Protein AF-A0A841C5B9-F1 (afdb_monomer_lite)

pLDDT: mean 86.0, std 15.09, range [32.84, 98.44]

Radius of gyration: 19.78 Å; chains: 1; bounding box: 46×40×66 Å

Secondary structure (DSSP, 8-state):
----STTHHHHHHHHTTS-STHHHHHHHHHHHHHHHT-TTS-HHHHHHHHHHHHHTS-THHHHHHHHHHHHTT-TTHHHHHHHHHHHH--TTSEEE-TTTT---B-TTSPBPP--EEEEEEE-S-HHHHHHHHHHHHHHHTTB-TT-PBPSSHHHHHHHHHTS-TTS-----SEEEEE-SSSS-EEEEE-SS---HHHHHHHHHHHHHHHHHTT--SEEEEPPPP-

Foldseek 3Di:
DDPDPPPVVVVVVVQCVQDDLLSQLVSLQVQLLVQLQDPPHDNVRSVVSLVRNVVRDDLVSLLSSLLSCLVSLHLCSQVSQLSSQQSLADPVFEGEGSCQLGFDHDPSSHGDFDFKFKKFKDDPCQVLLQQLLVVLQVQQQQQKLQLDGAPDPVRQVVVQVVDDPVDGIHTFPHWDWDSDPDTIMIMTGDRGRSRSSSSSNSSVSSVVSCVVSVRGHIYMDTDDDD

InterPro domains:
  IPR011990 Tetratricopeptide-like helical domain superfamily [G3DSA:1.25.40.10] (8-176)

Organism: NCBI:txid643052

Structure (mmCIF, N/CA/C/O backbone):
data_AF-A0A841C5B9-F1
#
_entry.id   AF-A0A841C5B9-F1
#
loop_
_atom_site.group_PDB
_atom_site.id
_atom_site.type_symbol
_atom_site.label_atom_id
_atom_site.label_alt_id
_atom_site.label_comp_id
_atom_site.label_asym_id
_atom_site.label_entity_id
_atom_site.label_seq_id
_atom_site.pdbx_PDB_ins_code
_atom_site.Cartn_x
_atom_site.Cartn_y
_atom_site.Cartn_z
_atom_site.occupancy
_atom_site.B_iso_or_equiv
_atom_site.auth_seq_id
_atom_site.auth_comp_id
_atom_site.auth_asym_id
_atom_site.auth_atom_id
_atom_site.pdbx_PDB_model_num
ATOM 1 N N . MET A 1 1 ? 28.245 -0.867 -44.058 1.00 32.84 1 MET A N 1
ATOM 2 C CA . MET A 1 1 ? 27.961 -1.458 -42.735 1.00 32.84 1 MET A CA 1
ATOM 3 C C . MET A 1 1 ? 26.556 -1.037 -42.348 1.00 32.84 1 MET A C 1
ATOM 5 O O . MET A 1 1 ? 26.375 0.119 -42.011 1.00 32.84 1 MET A O 1
ATOM 9 N N . ASN A 1 2 ? 25.566 -1.918 -42.505 1.00 34.00 2 ASN A N 1
ATOM 10 C CA . ASN A 1 2 ? 24.174 -1.646 -42.136 1.00 34.00 2 ASN A CA 1
ATOM 11 C C . ASN A 1 2 ? 23.796 -2.697 -41.088 1.00 34.00 2 ASN A C 1
ATOM 13 O O . ASN A 1 2 ? 23.500 -3.839 -41.434 1.00 34.00 2 ASN A O 1
ATOM 17 N N . LYS A 1 3 ? 23.984 -2.365 -39.808 1.00 39.25 3 LYS A N 1
ATOM 18 C CA . LYS A 1 3 ? 23.754 -3.288 -38.695 1.00 39.25 3 LYS A CA 1
ATOM 19 C C . LYS A 1 3 ? 22.357 -3.001 -38.139 1.00 39.25 3 LYS A C 1
ATOM 21 O O . LYS A 1 3 ? 22.141 -1.956 -37.550 1.00 39.25 3 LYS A O 1
ATOM 26 N N . SER A 1 4 ? 21.440 -3.930 -38.403 1.00 42.47 4 SER A N 1
ATOM 27 C CA . SER A 1 4 ? 20.258 -4.267 -37.599 1.00 42.47 4 SER A CA 1
ATOM 28 C C . SER A 1 4 ? 19.413 -3.110 -37.024 1.00 42.47 4 SER A C 1
ATOM 30 O O . SER A 1 4 ? 19.534 -2.776 -35.855 1.00 42.47 4 SER A O 1
ATOM 32 N N . ILE A 1 5 ? 18.485 -2.565 -37.823 1.00 47.19 5 ILE A N 1
ATOM 33 C CA . ILE A 1 5 ? 17.340 -1.749 -37.338 1.00 47.19 5 ILE A CA 1
ATOM 34 C C . ILE A 1 5 ? 15.996 -2.492 -37.574 1.00 47.19 5 ILE A C 1
ATOM 36 O O . ILE A 1 5 ? 14.920 -2.007 -37.246 1.00 47.19 5 ILE A O 1
ATOM 40 N N . GLY A 1 6 ? 16.035 -3.713 -38.126 1.00 42.59 6 GLY A N 1
ATOM 41 C CA . GLY A 1 6 ? 14.835 -4.455 -38.546 1.00 42.59 6 GLY A CA 1
ATOM 42 C C . GLY A 1 6 ? 14.271 -5.467 -37.544 1.00 42.59 6 GLY A C 1
ATOM 43 O O . GLY A 1 6 ? 13.190 -5.986 -37.787 1.00 42.59 6 GLY A O 1
ATOM 44 N N . ALA A 1 7 ? 14.985 -5.777 -36.455 1.00 43.53 7 ALA A N 1
ATOM 45 C CA . ALA A 1 7 ? 14.528 -6.766 -35.470 1.00 43.53 7 ALA A CA 1
ATOM 46 C C . ALA A 1 7 ? 13.713 -6.119 -34.335 1.00 43.53 7 ALA A C 1
ATOM 48 O O . ALA A 1 7 ? 12.589 -6.538 -34.087 1.00 43.53 7 ALA A O 1
ATOM 49 N N . GLY A 1 8 ? 14.219 -5.033 -33.734 1.00 47.25 8 GLY A N 1
ATOM 50 C CA . GLY A 1 8 ? 13.542 -4.371 -32.610 1.00 47.25 8 GLY A CA 1
ATOM 51 C C . GLY A 1 8 ? 12.209 -3.716 -32.988 1.00 47.25 8 GLY A C 1
ATOM 52 O O . GLY A 1 8 ? 11.250 -3.784 -32.232 1.00 47.25 8 GLY A O 1
ATOM 53 N N . THR A 1 9 ? 12.096 -3.148 -34.191 1.00 48.47 9 THR A N 1
ATOM 54 C CA . THR A 1 9 ? 10.854 -2.504 -34.665 1.00 48.47 9 THR A CA 1
ATOM 55 C C . THR A 1 9 ? 9.744 -3.515 -34.968 1.00 48.47 9 THR A C 1
ATOM 57 O O . THR A 1 9 ? 8.585 -3.270 -34.646 1.00 48.47 9 THR A O 1
ATOM 60 N N . ALA A 1 10 ? 10.091 -4.681 -35.517 1.00 49.53 10 ALA A N 1
ATOM 61 C CA . ALA A 1 10 ? 9.127 -5.725 -35.859 1.00 49.53 10 ALA A CA 1
ATOM 62 C C . ALA A 1 10 ? 8.603 -6.492 -34.630 1.00 49.53 10 ALA A C 1
ATOM 64 O O . ALA A 1 10 ? 7.429 -6.863 -34.607 1.00 49.53 10 ALA A O 1
ATOM 65 N N . GLU A 1 11 ? 9.436 -6.705 -33.603 1.00 55.53 11 GLU A N 1
ATOM 66 C CA . GLU A 1 11 ? 8.990 -7.274 -32.320 1.00 55.53 11 GLU A CA 1
ATOM 67 C C . GLU A 1 11 ? 8.070 -6.300 -31.571 1.00 55.53 11 GLU A C 1
ATOM 69 O O . GLU A 1 11 ? 6.981 -6.689 -31.145 1.00 55.53 11 GLU A O 1
ATOM 74 N N . THR A 1 12 ? 8.429 -5.012 -31.541 1.00 52.62 12 THR A N 1
ATOM 75 C CA . THR A 1 12 ? 7.621 -3.942 -30.927 1.00 52.62 12 THR A CA 1
ATOM 76 C C . THR A 1 12 ? 6.237 -3.819 -31.583 1.00 52.62 12 THR A C 1
ATOM 78 O O . THR A 1 12 ? 5.215 -3.756 -30.898 1.00 52.62 12 THR A O 1
ATOM 81 N N . GLU A 1 13 ? 6.162 -3.862 -32.919 1.00 48.81 13 GLU A N 1
ATOM 82 C CA . GLU A 1 13 ? 4.889 -3.818 -33.657 1.00 48.81 13 GLU A CA 1
ATOM 83 C C 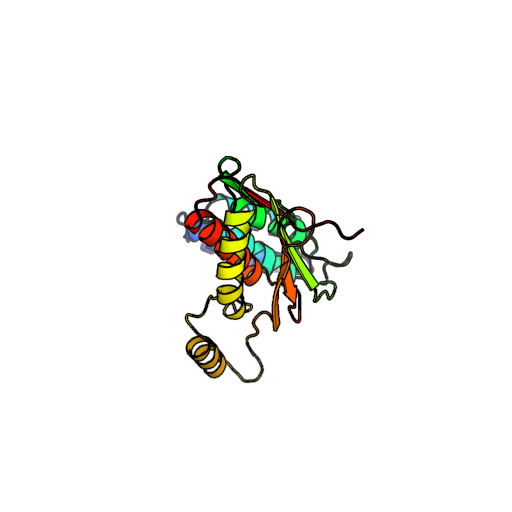. GLU A 1 13 ? 4.025 -5.074 -33.465 1.00 48.81 13 GLU A C 1
ATOM 85 O O . GLU A 1 13 ? 2.793 -5.005 -33.529 1.00 48.81 13 GLU A O 1
ATOM 90 N N . GLN A 1 14 ? 4.646 -6.234 -33.242 1.00 56.00 14 GLN A N 1
ATOM 91 C CA . GLN A 1 14 ? 3.925 -7.479 -32.989 1.00 56.00 14 GLN A CA 1
ATOM 92 C C . GLN A 1 14 ? 3.332 -7.513 -31.571 1.00 56.00 14 GLN A C 1
ATOM 94 O O . GLN A 1 14 ? 2.269 -8.107 -31.374 1.00 56.00 14 GLN A O 1
ATOM 99 N N . TRP A 1 15 ? 3.970 -6.847 -30.604 1.00 56.06 15 TRP A N 1
ATOM 100 C CA . TRP A 1 15 ? 3.513 -6.771 -29.212 1.00 56.06 15 TRP A CA 1
ATOM 101 C C . TRP A 1 15 ? 2.422 -5.717 -29.016 1.00 56.06 15 TRP A C 1
ATOM 103 O O . TRP A 1 15 ? 1.401 -6.016 -28.397 1.00 56.06 15 TRP A O 1
ATOM 113 N N . ALA A 1 16 ? 2.533 -4.567 -29.689 1.00 51.00 16 ALA A N 1
ATOM 114 C CA . ALA A 1 16 ? 1.489 -3.537 -29.725 1.00 51.00 16 ALA A CA 1
ATOM 115 C C . ALA A 1 16 ? 0.136 -4.042 -30.275 1.00 51.00 16 ALA A C 1
ATOM 117 O O . ALA A 1 16 ? -0.908 -3.458 -30.007 1.00 51.00 16 ALA A O 1
ATOM 118 N N . ARG A 1 17 ? 0.123 -5.143 -31.043 1.00 51.31 17 ARG A N 1
ATOM 119 C CA . ARG A 1 17 ? -1.109 -5.749 -31.585 1.00 51.31 17 ARG A CA 1
ATOM 120 C C . ARG A 1 17 ? -1.808 -6.737 -30.645 1.00 51.31 17 ARG A C 1
ATOM 122 O O . ARG A 1 17 ? -2.938 -7.112 -30.941 1.00 51.31 17 ARG A O 1
ATOM 129 N N . ARG A 1 18 ? -1.179 -7.180 -29.547 1.00 51.50 18 ARG A N 1
ATOM 130 C CA . ARG A 1 18 ? -1.813 -8.073 -28.543 1.00 51.50 18 ARG A CA 1
ATOM 131 C C . ARG A 1 18 ? -2.602 -7.324 -27.469 1.00 51.50 18 ARG A C 1
ATOM 133 O O . ARG A 1 18 ? -3.291 -7.942 -26.666 1.00 51.50 18 ARG A O 1
ATOM 140 N N . ALA A 1 19 ? -2.531 -6.005 -27.513 1.00 48.72 19 ALA A N 1
ATOM 141 C CA . ALA A 1 19 ? -3.132 -5.079 -26.587 1.00 48.72 19 ALA A CA 1
ATOM 142 C C . ALA A 1 19 ? -4.650 -4.902 -26.801 1.00 48.72 19 ALA A C 1
ATOM 144 O O . ALA A 1 19 ? -5.085 -4.071 -27.595 1.00 48.72 19 ALA A O 1
ATOM 145 N N . THR A 1 20 ? -5.482 -5.677 -26.102 1.00 44.53 20 THR A N 1
ATOM 146 C CA . THR A 1 20 ? -6.922 -5.391 -25.931 1.00 44.53 20 THR A CA 1
ATOM 147 C C . THR A 1 20 ? -7.169 -4.931 -24.497 1.00 44.53 20 THR A C 1
ATOM 149 O O . THR A 1 20 ? -7.079 -5.781 -23.627 1.00 44.53 20 THR A O 1
ATOM 152 N N . GLN A 1 21 ? -7.456 -3.641 -24.267 1.00 50.81 21 GLN A N 1
ATOM 153 C CA . GLN A 1 21 ? -7.700 -2.962 -22.969 1.00 50.81 21 GLN A CA 1
ATOM 154 C C . GLN A 1 21 ? -6.855 -3.461 -21.772 1.00 50.81 21 GLN A C 1
ATOM 156 O O . GLN A 1 21 ? -5.849 -2.824 -21.485 1.00 50.81 21 GLN A O 1
ATOM 161 N N . ASP A 1 22 ? -7.141 -4.611 -21.161 1.00 52.56 22 ASP A N 1
ATOM 162 C CA . ASP A 1 22 ? -6.262 -5.239 -20.152 1.00 52.56 22 ASP A CA 1
ATOM 163 C C . ASP A 1 22 ? -4.912 -5.706 -20.735 1.00 52.56 22 ASP A C 1
ATOM 165 O O . ASP A 1 22 ? -3.851 -5.556 -20.131 1.00 52.56 22 ASP A O 1
ATOM 169 N N . GLY A 1 23 ? -4.922 -6.222 -21.965 1.00 62.28 23 GLY A N 1
ATOM 170 C CA . GLY A 1 23 ? -3.715 -6.623 -22.684 1.00 62.28 23 GLY A CA 1
ATOM 171 C C . GLY A 1 23 ? -2.853 -5.446 -23.146 1.00 62.28 23 GLY A C 1
ATOM 172 O O . GLY A 1 23 ? -1.686 -5.662 -23.461 1.00 62.28 23 GLY A O 1
ATOM 173 N N . ASP A 1 24 ? -3.406 -4.225 -23.237 1.00 77.94 24 ASP A N 1
ATOM 174 C CA . ASP A 1 24 ? -2.617 -3.016 -23.555 1.00 77.94 24 ASP A CA 1
ATOM 175 C C . ASP A 1 24 ? -1.821 -2.576 -22.335 1.00 77.94 24 ASP A C 1
ATOM 177 O O . ASP A 1 24 ? -0.618 -2.348 -22.436 1.00 77.94 24 ASP A O 1
ATOM 181 N N . ALA A 1 25 ? -2.471 -2.555 -21.169 1.00 86.94 25 ALA A N 1
ATOM 182 C CA . ALA A 1 25 ? -1.826 -2.160 -19.931 1.00 86.94 25 ALA A CA 1
ATOM 183 C C . ALA A 1 25 ? -0.712 -3.134 -19.521 1.00 86.94 25 ALA A C 1
ATOM 185 O O . ALA A 1 25 ? 0.395 -2.700 -19.215 1.00 86.94 25 ALA A O 1
ATOM 186 N N . GLU A 1 26 ? -0.960 -4.445 -19.593 1.00 88.12 26 GLU A N 1
ATOM 187 C CA . GLU A 1 26 ? 0.055 -5.447 -19.250 1.00 88.12 26 GLU A CA 1
ATOM 188 C C . GLU A 1 26 ? 1.236 -5.438 -20.233 1.00 88.12 26 GLU A C 1
ATOM 190 O O . GLU A 1 26 ? 2.396 -5.493 -19.827 1.00 88.12 26 GLU A O 1
ATOM 195 N N . ALA A 1 27 ? 0.972 -5.318 -21.539 1.00 85.50 27 ALA A N 1
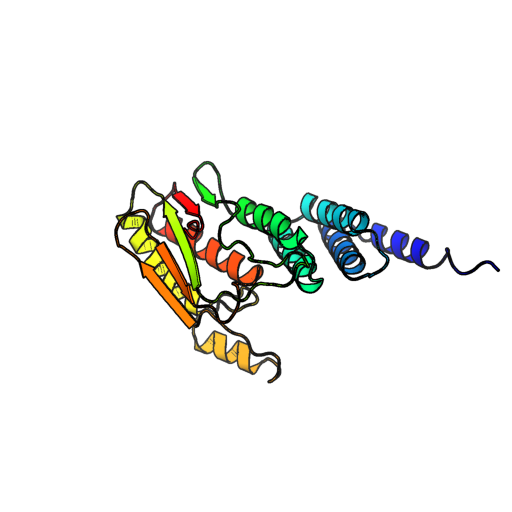ATOM 196 C CA . ALA A 1 27 ? 2.042 -5.208 -22.528 1.00 85.50 27 ALA A CA 1
ATOM 197 C C . ALA A 1 27 ? 2.865 -3.925 -22.332 1.00 85.50 27 ALA A C 1
ATOM 199 O O . ALA A 1 27 ? 4.092 -3.963 -22.432 1.00 85.50 27 ALA A O 1
ATOM 200 N N . ALA A 1 28 ? 2.205 -2.806 -22.024 1.00 89.69 28 ALA A N 1
ATOM 201 C CA . ALA A 1 28 ? 2.867 -1.547 -21.709 1.00 89.69 28 ALA A CA 1
ATOM 202 C C . ALA A 1 28 ? 3.710 -1.653 -20.428 1.00 89.69 28 ALA A C 1
ATOM 204 O O . ALA A 1 28 ? 4.844 -1.183 -20.422 1.00 89.69 28 ALA A O 1
ATOM 205 N N . PHE A 1 29 ? 3.224 -2.340 -19.389 1.00 92.31 29 PHE A N 1
ATOM 206 C CA . PHE A 1 29 ? 3.997 -2.616 -18.175 1.00 92.31 29 PHE A CA 1
ATOM 207 C C . PHE A 1 29 ? 5.263 -3.421 -18.479 1.00 92.31 29 PHE A C 1
ATOM 209 O O . PHE A 1 29 ? 6.357 -3.028 -18.078 1.00 92.31 29 PHE A O 1
ATOM 216 N N . LEU A 1 30 ? 5.145 -4.516 -19.238 1.00 91.12 30 LEU A N 1
ATOM 217 C CA . LEU A 1 30 ? 6.296 -5.346 -19.605 1.00 91.12 30 LEU A CA 1
ATOM 218 C C . LEU A 1 30 ? 7.331 -4.568 -20.432 1.00 91.12 30 LEU A C 1
ATOM 220 O O . LEU A 1 30 ? 8.531 -4.780 -20.255 1.00 91.12 30 LEU A O 1
ATOM 224 N N . LEU A 1 31 ? 6.884 -3.658 -21.303 1.00 88.56 31 LEU A N 1
ATOM 225 C CA . LEU A 1 31 ? 7.763 -2.758 -22.052 1.00 88.56 31 LEU A CA 1
ATOM 226 C C . LEU A 1 31 ? 8.444 -1.737 -21.138 1.00 88.56 31 LEU A C 1
ATOM 228 O O . LEU A 1 31 ? 9.662 -1.588 -21.217 1.00 88.56 31 LEU A O 1
ATOM 232 N N . GLY A 1 32 ? 7.699 -1.085 -20.244 1.00 92.12 32 GLY A N 1
ATOM 233 C CA . GLY A 1 32 ? 8.262 -0.172 -19.246 1.00 92.12 32 GLY A CA 1
ATOM 234 C C . GLY A 1 32 ? 9.329 -0.860 -18.395 1.00 92.12 32 GLY A C 1
ATOM 235 O O . GLY A 1 32 ? 10.453 -0.368 -18.305 1.00 92.12 32 GLY A O 1
ATOM 236 N N . ARG A 1 33 ? 9.032 -2.066 -17.891 1.00 92.06 33 ARG A N 1
ATOM 237 C CA . ARG A 1 33 ? 9.969 -2.878 -17.100 1.00 92.06 33 ARG A CA 1
ATOM 238 C C . ARG A 1 33 ? 11.191 -3.320 -17.901 1.00 92.06 33 ARG A C 1
ATOM 240 O O . ARG A 1 33 ? 12.292 -3.379 -17.365 1.00 92.06 33 ARG A O 1
ATOM 247 N N . HIS A 1 34 ? 11.033 -3.627 -19.188 1.00 88.31 34 HIS A N 1
ATOM 248 C CA . HIS A 1 34 ? 12.186 -3.898 -20.042 1.00 88.31 34 HIS A CA 1
ATOM 249 C C . HIS A 1 34 ? 13.093 -2.667 -20.133 1.00 88.31 34 HIS A C 1
ATOM 251 O O . HIS A 1 34 ? 14.297 -2.789 -19.926 1.00 88.31 34 HIS A O 1
ATOM 257 N N . HIS A 1 35 ? 12.505 -1.503 -20.412 1.00 87.88 35 HIS A N 1
ATOM 258 C CA . HIS A 1 35 ? 13.207 -0.247 -20.648 1.00 87.88 35 HIS A CA 1
ATOM 259 C C . HIS A 1 35 ? 13.897 0.320 -19.401 1.00 87.88 35 HIS A C 1
ATOM 261 O O . HIS A 1 35 ? 15.036 0.764 -19.522 1.00 87.88 35 HIS A O 1
ATOM 267 N N . VAL A 1 36 ? 13.264 0.266 -18.223 1.00 90.44 36 VAL A N 1
ATOM 268 C CA . VAL A 1 36 ? 13.858 0.769 -16.966 1.00 90.44 36 VAL A CA 1
ATOM 269 C C . VAL A 1 36 ? 15.135 0.004 -16.590 1.00 90.44 36 VAL A C 1
ATOM 271 O O . VAL A 1 36 ? 16.089 0.589 -16.100 1.00 90.44 36 VAL A O 1
ATOM 274 N N . ASN A 1 37 ? 15.211 -1.281 -16.949 1.00 85.94 37 ASN A N 1
ATOM 275 C CA . ASN A 1 37 ? 16.369 -2.139 -16.693 1.00 85.94 37 ASN A CA 1
ATOM 276 C C . ASN A 1 37 ? 17.488 -2.032 -17.755 1.00 85.94 37 ASN A C 1
ATOM 278 O O . ASN A 1 37 ? 18.484 -2.755 -17.678 1.00 85.94 37 ASN A O 1
ATOM 282 N N . GLN A 1 38 ? 17.342 -1.201 -18.799 1.00 82.94 38 GLN A N 1
ATOM 283 C CA . GLN A 1 38 ? 18.365 -1.063 -19.845 1.00 82.94 38 GLN A CA 1
ATOM 284 C C . GLN A 1 38 ? 19.299 0.135 -19.583 1.00 82.94 38 GLN A C 1
ATOM 286 O O . GLN A 1 38 ? 18.852 1.279 -19.648 1.00 82.94 38 GLN A O 1
ATOM 291 N N . PRO A 1 39 ? 20.627 -0.067 -19.472 1.00 69.00 39 PRO A N 1
ATOM 292 C CA . PRO A 1 39 ? 21.579 1.013 -19.168 1.00 69.00 39 PRO A CA 1
ATOM 293 C C . PRO A 1 39 ? 21.787 2.040 -20.300 1.00 69.00 39 PRO A C 1
ATOM 295 O O . PRO A 1 39 ? 22.510 3.019 -20.132 1.00 69.00 39 PRO A O 1
ATOM 298 N N . TRP A 1 40 ? 21.200 1.820 -21.479 1.00 63.72 40 TRP A N 1
ATOM 299 C CA . TRP A 1 40 ? 21.275 2.707 -22.653 1.00 63.72 40 TRP A CA 1
ATOM 300 C C . TRP A 1 40 ? 19.913 3.249 -23.094 1.00 63.72 40 TRP A C 1
ATOM 302 O O . TRP A 1 40 ? 19.836 3.940 -24.112 1.00 63.72 40 TRP A O 1
ATOM 312 N N . THR A 1 41 ? 18.844 2.937 -22.366 1.00 63.34 41 THR A N 1
ATOM 313 C CA . THR A 1 41 ? 17.528 3.512 -22.627 1.00 63.34 41 THR A CA 1
ATOM 314 C C . THR A 1 41 ? 17.403 4.864 -21.935 1.00 63.34 41 THR A C 1
ATOM 316 O O . THR A 1 41 ? 17.895 5.070 -20.830 1.00 63.34 41 THR A O 1
ATOM 319 N N . THR A 1 42 ? 16.756 5.820 -22.600 1.00 67.62 42 THR A N 1
ATOM 320 C CA . THR A 1 42 ? 16.380 7.080 -21.955 1.00 67.62 42 THR A CA 1
ATOM 321 C C . THR A 1 42 ? 15.262 6.812 -20.956 1.00 67.62 42 THR A C 1
ATOM 323 O O . THR A 1 42 ? 14.243 6.245 -21.346 1.00 67.62 42 THR A O 1
ATOM 326 N N . HIS A 1 43 ? 15.423 7.270 -19.713 1.00 74.25 43 HIS A N 1
ATOM 327 C CA . HIS A 1 43 ? 14.406 7.212 -18.652 1.00 74.25 43 HIS A CA 1
ATOM 328 C C . HIS A 1 43 ? 12.996 7.606 -19.155 1.00 74.25 43 HIS A C 1
ATOM 330 O O . HIS A 1 43 ? 12.005 6.957 -18.824 1.00 74.25 43 HIS A O 1
ATOM 336 N N . ASP A 1 44 ? 12.917 8.575 -20.073 1.00 81.38 44 ASP A N 1
ATOM 337 C CA . ASP A 1 44 ? 11.680 9.033 -20.720 1.00 81.38 44 ASP A CA 1
ATOM 338 C C . ASP A 1 44 ? 10.874 7.925 -21.434 1.00 81.38 44 ASP A C 1
ATOM 340 O O . ASP A 1 44 ? 9.643 7.970 -21.449 1.00 81.38 44 ASP A O 1
ATOM 344 N N . GLU A 1 45 ? 11.535 6.922 -22.027 1.00 83.50 45 GLU A N 1
ATOM 345 C CA . GLU A 1 45 ? 10.852 5.816 -22.718 1.00 83.50 45 GLU A CA 1
ATOM 346 C C . GLU A 1 45 ? 10.169 4.876 -21.720 1.00 83.50 45 GLU A C 1
ATOM 348 O O . GLU A 1 45 ? 9.017 4.496 -21.932 1.00 83.50 45 GLU A O 1
ATOM 353 N N . ALA A 1 46 ? 10.843 4.539 -20.614 1.00 89.38 46 ALA A N 1
ATOM 354 C CA . ALA A 1 46 ? 10.260 3.719 -19.553 1.00 89.38 46 ALA A CA 1
ATOM 355 C C . ALA A 1 46 ? 9.041 4.416 -18.932 1.00 89.38 46 ALA A C 1
ATOM 357 O O . ALA A 1 46 ? 7.970 3.813 -18.836 1.00 89.38 46 ALA A O 1
ATOM 358 N N . VAL A 1 47 ? 9.174 5.712 -18.617 1.00 92.00 47 VAL A N 1
ATOM 359 C CA . VAL A 1 47 ? 8.080 6.537 -18.080 1.00 92.00 47 VAL A CA 1
ATOM 360 C C . VAL A 1 47 ? 6.882 6.541 -19.030 1.00 92.00 47 VAL A C 1
ATOM 362 O O . VAL A 1 47 ? 5.757 6.312 -18.594 1.00 92.00 47 VAL A O 1
ATOM 365 N N . ALA A 1 48 ? 7.093 6.744 -20.335 1.00 90.06 48 ALA A N 1
ATOM 366 C CA . ALA A 1 48 ? 5.998 6.771 -21.305 1.00 90.06 48 ALA A CA 1
ATOM 367 C C . ALA A 1 48 ? 5.218 5.445 -21.362 1.00 90.06 48 ALA A C 1
ATOM 369 O O . ALA A 1 48 ? 3.987 5.452 -21.473 1.00 90.06 48 ALA A O 1
ATOM 370 N N . TRP A 1 49 ? 5.914 4.308 -21.271 1.00 91.75 49 TRP A N 1
ATOM 371 C CA . TRP A 1 49 ? 5.277 2.993 -21.238 1.00 91.75 49 TRP A CA 1
ATOM 372 C C . TRP A 1 49 ? 4.531 2.735 -19.931 1.00 91.75 49 TRP A C 1
ATOM 374 O O . TRP A 1 49 ? 3.394 2.265 -19.968 1.00 91.75 49 TRP A O 1
ATOM 384 N N . PHE A 1 50 ? 5.109 3.094 -18.789 1.00 93.38 50 PHE A N 1
ATOM 385 C CA . PHE A 1 50 ? 4.437 2.943 -17.501 1.00 93.38 50 PHE A CA 1
ATOM 386 C C . PHE A 1 50 ? 3.227 3.867 -17.344 1.00 93.38 50 PHE A C 1
ATOM 388 O O . PHE A 1 50 ? 2.192 3.431 -16.845 1.00 93.38 50 PHE A O 1
ATOM 395 N N . GLU A 1 51 ? 3.280 5.097 -17.859 1.00 93.50 51 GLU A N 1
ATOM 396 C CA . GLU A 1 51 ? 2.103 5.973 -17.917 1.00 93.50 51 GLU A CA 1
ATOM 397 C C . GLU A 1 51 ? 0.986 5.368 -18.765 1.00 93.50 51 GLU A C 1
ATOM 399 O O . GLU A 1 51 ? -0.188 5.432 -18.397 1.00 93.50 51 GLU A O 1
ATOM 404 N N . ARG A 1 52 ? 1.336 4.732 -19.890 1.00 89.50 52 ARG A N 1
ATOM 405 C CA . ARG A 1 52 ? 0.360 4.008 -20.708 1.00 89.50 52 ARG A CA 1
ATOM 406 C C . ARG A 1 52 ? -0.239 2.823 -19.948 1.00 89.50 52 ARG A C 1
ATOM 408 O O . ARG A 1 52 ? -1.446 2.617 -20.040 1.00 89.50 52 ARG A O 1
ATOM 415 N N . ALA A 1 53 ? 0.578 2.077 -19.204 1.00 91.56 53 ALA A N 1
ATOM 416 C CA . ALA A 1 53 ? 0.106 0.971 -18.377 1.00 91.56 53 ALA A CA 1
ATOM 417 C C . ALA A 1 53 ? -0.898 1.457 -17.321 1.00 91.56 53 ALA A C 1
ATOM 419 O O . ALA A 1 53 ? -2.012 0.943 -17.257 1.00 91.56 53 ALA A O 1
ATOM 420 N N . ALA A 1 54 ? -0.550 2.513 -16.584 1.00 91.94 54 ALA A N 1
ATOM 421 C CA . ALA A 1 54 ? -1.366 3.070 -15.508 1.00 91.94 54 ALA A CA 1
ATOM 422 C C . ALA A 1 54 ? -2.707 3.675 -15.972 1.00 91.94 54 ALA A C 1
ATOM 424 O O . ALA A 1 54 ? -3.675 3.676 -15.217 1.00 91.94 54 ALA A O 1
ATOM 425 N N . GLN A 1 55 ? -2.796 4.198 -17.200 1.00 86.44 55 GLN A N 1
ATOM 426 C CA . GLN A 1 55 ? -4.028 4.814 -17.722 1.00 86.44 55 GLN A CA 1
ATOM 427 C C . GLN A 1 55 ? -5.171 3.816 -17.969 1.00 86.44 55 GLN A C 1
ATOM 429 O O . GLN A 1 55 ? -6.329 4.232 -18.044 1.00 86.44 55 GLN A O 1
ATOM 434 N N . GLY A 1 56 ? -4.858 2.531 -18.154 1.00 66.00 56 GLY A N 1
ATOM 435 C CA . GLY A 1 56 ? -5.814 1.511 -18.595 1.00 66.00 56 GLY A CA 1
ATOM 436 C C . GLY A 1 56 ? -6.104 0.403 -17.585 1.00 66.00 56 GLY A C 1
ATOM 437 O O . GLY A 1 56 ? -6.846 -0.513 -17.925 1.00 66.00 56 GLY A O 1
ATOM 438 N N . SER A 1 57 ? -5.521 0.453 -16.389 1.00 72.56 57 SER A N 1
ATOM 439 C CA . SER A 1 57 ? -5.469 -0.675 -15.455 1.00 72.56 57 SER A CA 1
ATOM 440 C C . SER A 1 57 ? -6.112 -0.387 -14.098 1.00 72.56 57 SER A C 1
ATOM 442 O O . SER A 1 57 ? -6.348 0.760 -13.725 1.00 72.56 57 SER A O 1
ATOM 444 N N . ASP A 1 58 ? -6.316 -1.453 -13.325 1.00 80.75 58 ASP A N 1
ATOM 445 C CA . ASP A 1 58 ? -6.584 -1.389 -11.885 1.00 80.75 58 ASP A CA 1
ATOM 446 C C . ASP A 1 58 ? -5.472 -0.602 -11.143 1.00 80.75 58 ASP A C 1
ATOM 448 O O . ASP A 1 58 ? -4.307 -0.664 -11.567 1.00 80.75 58 ASP A O 1
ATOM 452 N N . PRO A 1 59 ? -5.795 0.117 -10.045 1.00 85.38 59 PRO A N 1
ATOM 453 C CA . PRO A 1 59 ? -4.829 0.669 -9.091 1.00 85.38 59 PRO A CA 1
ATOM 454 C C . PRO A 1 59 ? -3.634 -0.230 -8.739 1.00 85.38 59 PRO A C 1
ATOM 456 O O . PRO A 1 59 ? -2.545 0.289 -8.505 1.00 85.38 59 PRO A O 1
ATOM 459 N N . GLU A 1 60 ? -3.790 -1.559 -8.747 1.00 89.69 60 GLU A N 1
ATOM 460 C CA . GLU A 1 60 ? -2.688 -2.513 -8.536 1.00 89.69 60 GLU A CA 1
ATOM 461 C C . GLU A 1 60 ? -1.493 -2.288 -9.481 1.00 89.69 60 GLU A C 1
ATOM 463 O O . GLU A 1 60 ? -0.342 -2.458 -9.082 1.00 89.69 60 GLU A O 1
ATOM 468 N N . MET A 1 61 ? -1.733 -1.828 -10.713 1.00 93.38 61 MET A N 1
ATOM 469 C CA . MET A 1 61 ? -0.661 -1.546 -11.670 1.00 93.38 61 MET A CA 1
ATOM 470 C C . MET A 1 61 ? 0.308 -0.471 -11.174 1.00 93.38 61 MET A C 1
ATOM 472 O O . MET A 1 61 ? 1.500 -0.568 -11.445 1.00 93.38 61 MET A O 1
ATOM 476 N N . LEU A 1 62 ? -0.167 0.534 -10.431 1.00 95.69 62 LEU A N 1
ATOM 477 C CA . LEU A 1 62 ? 0.708 1.579 -9.888 1.00 95.69 62 LEU A CA 1
ATOM 478 C C . LEU A 1 62 ? 1.744 0.984 -8.932 1.00 95.69 62 LEU A C 1
ATOM 480 O O . LEU A 1 62 ? 2.910 1.354 -8.987 1.00 95.69 62 LEU A O 1
ATOM 484 N N . TRP A 1 63 ? 1.332 0.013 -8.121 1.00 94.88 63 TRP A N 1
ATOM 485 C CA . TRP A 1 63 ? 2.208 -0.667 -7.177 1.00 94.88 63 TRP A CA 1
ATOM 486 C C . TRP A 1 63 ? 3.240 -1.555 -7.884 1.00 94.88 63 TRP A C 1
ATOM 488 O O . TRP A 1 63 ? 4.406 -1.572 -7.501 1.00 94.88 63 TRP A O 1
ATOM 498 N N . ARG A 1 64 ? 2.835 -2.246 -8.957 1.00 94.50 64 ARG A N 1
ATOM 499 C CA . ARG A 1 64 ? 3.747 -3.048 -9.794 1.00 94.50 64 ARG A CA 1
ATOM 500 C C . ARG A 1 64 ? 4.775 -2.178 -10.514 1.00 94.50 64 ARG A C 1
ATOM 502 O O . ARG A 1 64 ? 5.923 -2.574 -10.682 1.00 94.50 64 ARG A O 1
ATOM 509 N N . ILE A 1 65 ? 4.369 -0.987 -10.957 1.00 95.75 65 ILE A N 1
ATOM 510 C CA . ILE A 1 65 ? 5.284 -0.007 -11.555 1.00 95.75 65 ILE A CA 1
ATOM 511 C C . ILE A 1 65 ? 6.297 0.470 -10.509 1.00 95.75 65 ILE A C 1
ATOM 513 O O . ILE A 1 65 ? 7.483 0.530 -10.819 1.00 95.75 65 ILE A O 1
ATOM 517 N N . THR A 1 66 ? 5.862 0.757 -9.277 1.00 95.12 66 THR A N 1
ATOM 518 C CA . THR A 1 66 ? 6.773 1.094 -8.172 1.00 95.12 66 THR A CA 1
ATOM 519 C C . THR A 1 66 ? 7.820 0.005 -7.949 1.00 95.12 66 THR A C 1
ATOM 521 O O . THR A 1 66 ? 9.004 0.319 -7.887 1.00 95.12 66 THR A O 1
ATOM 524 N N . GLU A 1 67 ? 7.402 -1.260 -7.877 1.00 93.31 67 GLU A N 1
ATOM 525 C CA . GLU A 1 67 ? 8.309 -2.406 -7.737 1.00 93.31 67 GLU A CA 1
ATOM 526 C C . GLU A 1 67 ? 9.325 -2.474 -8.886 1.00 93.31 67 GLU A C 1
ATOM 528 O O . GLU A 1 67 ? 10.522 -2.567 -8.640 1.00 93.31 67 GLU A O 1
ATOM 533 N N . ALA A 1 68 ? 8.884 -2.300 -10.136 1.00 93.94 68 ALA A N 1
ATOM 534 C CA . ALA A 1 68 ? 9.784 -2.306 -11.291 1.00 93.94 68 ALA A CA 1
ATOM 535 C C . ALA A 1 68 ? 10.840 -1.181 -11.262 1.00 93.94 68 ALA A C 1
ATOM 537 O O . ALA A 1 68 ? 11.936 -1.366 -11.788 1.00 93.94 68 ALA A O 1
ATOM 538 N N . TYR A 1 69 ? 10.523 -0.018 -10.680 1.00 93.44 69 TYR A N 1
ATOM 539 C CA . TYR A 1 69 ? 11.502 1.057 -10.477 1.00 93.44 69 TYR A CA 1
ATOM 540 C C . TYR A 1 69 ? 12.439 0.783 -9.291 1.00 93.44 69 TYR A C 1
ATOM 542 O O . TYR A 1 69 ? 13.608 1.145 -9.372 1.00 93.44 69 TYR A O 1
ATOM 550 N N . LEU A 1 70 ? 11.965 0.124 -8.226 1.00 90.38 70 LEU A N 1
ATOM 551 C CA . LEU A 1 70 ? 12.815 -0.313 -7.111 1.00 90.38 70 LEU A CA 1
ATOM 552 C C . LEU A 1 70 ? 13.832 -1.372 -7.546 1.00 90.38 70 LEU A C 1
ATOM 554 O O . LEU A 1 70 ? 15.008 -1.245 -7.229 1.00 90.38 70 LEU A O 1
ATOM 558 N N . GLU A 1 71 ? 13.400 -2.376 -8.314 1.00 90.06 71 GLU A N 1
ATOM 559 C CA . GLU A 1 71 ? 14.283 -3.410 -8.879 1.00 90.06 71 GLU A CA 1
ATOM 560 C C . GLU A 1 71 ? 15.389 -2.814 -9.761 1.00 90.06 71 GLU A C 1
ATOM 562 O O . GLU A 1 71 ? 16.486 -3.362 -9.851 1.00 90.06 71 GLU A O 1
ATOM 567 N N . ALA A 1 72 ? 15.089 -1.698 -10.427 1.00 90.50 72 ALA A N 1
ATOM 568 C CA . ALA A 1 72 ? 16.026 -0.975 -11.274 1.00 90.50 72 ALA A CA 1
ATOM 569 C C . ALA A 1 72 ? 16.866 0.064 -10.511 1.00 90.50 72 ALA A C 1
ATOM 571 O O . ALA A 1 72 ? 17.624 0.788 -11.157 1.00 90.50 72 ALA A O 1
ATOM 572 N N . GLU A 1 73 ? 16.714 0.150 -9.182 1.00 90.06 73 GLU A N 1
ATOM 573 C CA . GLU A 1 73 ? 17.354 1.150 -8.318 1.00 90.06 73 GLU A CA 1
ATOM 574 C C . GLU A 1 73 ? 17.148 2.574 -8.865 1.00 90.06 73 GLU A C 1
ATOM 576 O O . GLU A 1 73 ? 18.080 3.357 -8.986 1.00 90.06 73 GLU A O 1
ATOM 581 N N . ASP A 1 74 ? 15.922 2.924 -9.266 1.00 88.88 74 ASP A N 1
ATOM 582 C CA . ASP A 1 74 ? 15.617 4.229 -9.859 1.00 88.88 74 ASP A CA 1
ATOM 583 C C . ASP A 1 74 ? 14.725 5.063 -8.912 1.00 88.88 74 ASP A C 1
ATOM 585 O O . ASP A 1 74 ? 13.629 4.635 -8.517 1.00 88.88 74 ASP A O 1
ATOM 589 N N . PRO A 1 75 ? 15.146 6.295 -8.555 1.00 88.69 75 PRO A N 1
ATOM 590 C CA . PRO A 1 75 ? 14.457 7.123 -7.567 1.00 88.69 75 PRO A CA 1
ATOM 591 C C . PRO A 1 75 ? 13.047 7.563 -7.991 1.00 88.69 75 PRO A C 1
ATOM 593 O O . PRO A 1 75 ? 12.282 8.053 -7.151 1.00 88.69 75 PRO A O 1
ATOM 596 N N . ALA A 1 76 ? 12.659 7.375 -9.259 1.00 91.56 76 ALA A N 1
ATOM 597 C CA . ALA A 1 76 ? 11.284 7.577 -9.707 1.00 91.56 76 ALA A CA 1
ATOM 598 C C . ALA A 1 76 ? 10.276 6.675 -8.974 1.00 91.56 76 ALA A C 1
ATOM 600 O O . ALA A 1 76 ? 9.097 7.039 -8.905 1.00 91.56 76 ALA A O 1
ATOM 601 N N . ALA A 1 77 ? 10.719 5.570 -8.355 1.00 92.38 77 ALA A N 1
ATOM 602 C CA . ALA A 1 77 ? 9.889 4.722 -7.498 1.00 92.38 77 ALA A CA 1
ATOM 603 C C . ALA A 1 77 ? 9.094 5.527 -6.450 1.00 92.38 77 ALA A C 1
ATOM 605 O O . ALA A 1 77 ? 7.927 5.221 -6.200 1.00 92.38 77 ALA A O 1
ATOM 606 N N . ARG A 1 78 ? 9.670 6.606 -5.892 1.00 91.75 78 ARG A N 1
ATOM 607 C CA . ARG A 1 78 ? 8.995 7.454 -4.891 1.00 91.75 78 ARG A CA 1
ATOM 608 C C . ARG A 1 78 ? 7.718 8.095 -5.430 1.00 91.75 78 ARG A C 1
ATOM 610 O O . ARG A 1 78 ? 6.689 8.075 -4.762 1.00 91.75 78 ARG A O 1
ATOM 617 N N . GLU A 1 79 ? 7.766 8.665 -6.631 1.00 93.75 79 GLU A N 1
ATOM 618 C CA . GLU A 1 79 ? 6.603 9.353 -7.204 1.00 93.75 79 GLU A CA 1
ATOM 619 C C . GLU A 1 79 ? 5.516 8.357 -7.624 1.00 93.75 79 GLU A C 1
ATOM 621 O O . GLU A 1 79 ? 4.324 8.602 -7.424 1.00 93.75 79 GLU A O 1
ATOM 626 N N . TRP A 1 80 ? 5.913 7.193 -8.142 1.00 95.62 80 TRP A N 1
ATOM 627 C CA . TRP A 1 80 ? 4.972 6.116 -8.449 1.00 95.62 80 TRP A CA 1
ATOM 628 C C . TRP A 1 80 ? 4.299 5.565 -7.192 1.00 95.62 80 TRP A C 1
ATOM 630 O O . TRP A 1 80 ? 3.076 5.413 -7.187 1.00 95.62 80 TRP A O 1
ATOM 640 N N . LEU A 1 81 ? 5.047 5.379 -6.099 1.00 94.44 81 LEU A N 1
ATOM 641 C CA . LEU A 1 81 ? 4.474 4.975 -4.817 1.00 94.44 81 LEU A CA 1
ATOM 642 C C . LEU A 1 81 ? 3.485 6.011 -4.279 1.00 94.44 81 LEU A C 1
ATOM 644 O O . LEU A 1 81 ? 2.390 5.644 -3.863 1.00 94.44 81 LEU A O 1
ATOM 648 N N . ARG A 1 82 ? 3.814 7.305 -4.354 1.00 95.06 82 ARG A N 1
ATOM 649 C CA . ARG A 1 82 ? 2.906 8.381 -3.925 1.00 95.06 82 ARG A CA 1
ATOM 650 C C . ARG A 1 82 ? 1.569 8.336 -4.658 1.00 95.06 82 ARG A C 1
ATOM 652 O O . ARG A 1 82 ? 0.506 8.505 -4.050 1.00 95.06 82 ARG A O 1
ATOM 659 N N . ARG A 1 83 ? 1.600 8.072 -5.968 1.00 95.31 83 ARG A N 1
ATOM 660 C CA . ARG A 1 83 ? 0.394 7.862 -6.785 1.00 95.31 83 ARG A CA 1
ATOM 661 C C . ARG A 1 83 ? -0.354 6.599 -6.362 1.00 95.31 83 ARG A C 1
ATOM 663 O O . ARG A 1 83 ? -1.578 6.643 -6.245 1.00 95.31 83 ARG A O 1
ATOM 670 N N . ALA A 1 84 ? 0.366 5.506 -6.115 1.00 95.81 84 ALA A N 1
ATOM 671 C CA . ALA A 1 84 ? -0.202 4.233 -5.688 1.00 95.81 84 ALA A CA 1
ATOM 672 C C . ALA A 1 84 ? -0.927 4.362 -4.335 1.00 95.81 84 ALA A C 1
ATOM 674 O O . ALA A 1 84 ? -2.113 4.039 -4.251 1.00 95.81 84 ALA A O 1
ATOM 675 N N . ALA A 1 85 ? -0.282 4.948 -3.323 1.00 95.50 85 ALA A N 1
ATOM 676 C CA . ALA A 1 85 ? -0.874 5.218 -2.013 1.00 95.50 85 ALA A CA 1
ATOM 677 C C . ALA A 1 85 ? -2.122 6.107 -2.128 1.00 95.50 85 ALA A C 1
ATOM 679 O O . ALA A 1 85 ? -3.193 5.748 -1.638 1.00 95.50 85 ALA A O 1
ATOM 680 N N . SER A 1 86 ? -2.029 7.212 -2.877 1.00 94.12 86 SER A N 1
ATOM 681 C CA . SER A 1 86 ? -3.164 8.121 -3.104 1.00 94.12 86 SER A CA 1
ATOM 682 C C . SER A 1 86 ? -4.366 7.425 -3.753 1.00 94.12 86 SER A C 1
ATOM 684 O O . SER A 1 86 ? -5.510 7.773 -3.464 1.00 94.12 86 SER A O 1
ATOM 686 N N . SER A 1 87 ? -4.123 6.443 -4.629 1.00 94.00 87 SER A N 1
ATOM 687 C CA . SER A 1 87 ? -5.179 5.713 -5.343 1.00 94.00 87 SER A CA 1
ATOM 688 C C . SER A 1 87 ? -5.997 4.766 -4.455 1.00 94.00 87 SER A C 1
ATOM 690 O O . SER A 1 87 ? -7.095 4.370 -4.842 1.00 94.00 87 SER A O 1
ATOM 692 N N . MET A 1 88 ? -5.492 4.426 -3.262 1.00 94.50 88 MET A N 1
ATOM 693 C CA . MET A 1 88 ? -6.179 3.557 -2.299 1.00 94.50 88 MET A CA 1
ATOM 694 C C . MET A 1 88 ? -7.289 4.282 -1.528 1.00 94.50 88 MET A C 1
ATOM 696 O O . MET A 1 88 ? -8.203 3.642 -1.003 1.00 94.50 88 MET A O 1
ATOM 700 N N . GLY A 1 89 ? -7.192 5.609 -1.417 1.00 89.25 89 GLY A N 1
ATOM 701 C CA . GLY A 1 89 ? -8.107 6.426 -0.629 1.00 89.25 89 GLY A CA 1
ATOM 702 C C . GLY A 1 89 ? -9.310 6.952 -1.412 1.00 89.25 89 GLY A C 1
ATOM 703 O O . GLY A 1 89 ? -9.289 7.098 -2.631 1.00 89.25 89 GLY A O 1
ATOM 704 N N . ASP A 1 90 ? -10.352 7.322 -0.674 1.00 90.31 90 ASP A N 1
ATOM 705 C CA . ASP A 1 90 ? -11.439 8.178 -1.149 1.00 90.31 90 ASP A CA 1
ATOM 706 C C . ASP A 1 90 ? -11.333 9.541 -0.442 1.00 90.31 90 ASP A C 1
ATOM 708 O O . ASP A 1 90 ? -11.543 9.607 0.773 1.00 90.31 90 ASP A O 1
ATOM 712 N N . PRO A 1 91 ? -11.056 10.648 -1.161 1.00 83.25 91 PRO A N 1
ATOM 713 C CA . PRO A 1 91 ? -10.969 11.983 -0.569 1.00 83.25 91 PRO A CA 1
ATOM 714 C C . PRO A 1 91 ? -12.234 12.444 0.175 1.00 83.25 91 PRO A C 1
ATOM 716 O O . PRO A 1 91 ? -12.161 13.372 0.979 1.00 83.25 91 PRO A O 1
ATOM 719 N N . GLN A 1 92 ? -13.402 11.853 -0.105 1.00 88.00 92 GLN A N 1
ATOM 720 C CA . GLN A 1 92 ? -14.658 12.162 0.593 1.00 88.00 92 GLN A CA 1
ATOM 721 C C . GLN A 1 92 ? -14.939 11.235 1.788 1.00 88.00 92 GLN A C 1
ATOM 723 O O . GLN A 1 92 ? -15.860 11.516 2.567 1.00 88.00 92 GLN A O 1
ATOM 728 N N . GLY A 1 93 ? -14.146 10.171 1.938 1.00 94.62 93 GLY A N 1
ATOM 729 C CA . GLY A 1 93 ? -14.261 9.155 2.976 1.00 94.62 93 GLY A CA 1
ATOM 730 C C . GLY A 1 93 ? -12.941 8.937 3.715 1.00 94.62 93 GLY A C 1
ATOM 731 O O . GLY A 1 93 ? -12.463 9.824 4.427 1.00 94.62 93 GLY A O 1
ATOM 732 N N . VAL A 1 94 ? -12.365 7.742 3.573 1.00 97.12 94 VAL A N 1
ATOM 733 C CA . VAL A 1 94 ? -11.037 7.418 4.113 1.00 97.12 94 VAL A CA 1
ATOM 734 C C . VAL A 1 94 ? -9.978 7.829 3.094 1.00 97.12 94 VAL A C 1
ATOM 736 O O . VAL A 1 94 ? -9.779 7.143 2.093 1.00 97.12 94 VAL A O 1
ATOM 739 N N . ALA A 1 95 ? -9.314 8.953 3.347 1.00 97.31 95 ALA A N 1
ATOM 740 C CA . ALA A 1 95 ? -8.213 9.444 2.531 1.00 97.31 95 ALA A CA 1
ATOM 741 C C . ALA A 1 95 ? -6.889 8.775 2.931 1.00 97.31 95 ALA A C 1
ATOM 743 O O . ALA A 1 95 ? -6.657 8.489 4.108 1.00 97.31 95 ALA A O 1
ATOM 744 N N . VAL A 1 96 ? -6.007 8.583 1.952 1.00 97.62 96 VAL A N 1
ATOM 745 C CA . VAL A 1 96 ? -4.638 8.096 2.151 1.00 97.62 96 VAL A CA 1
ATOM 746 C C . VAL A 1 96 ? -3.695 9.193 1.683 1.00 97.62 96 VAL A C 1
ATOM 748 O O . VAL A 1 96 ? -3.765 9.612 0.527 1.00 97.62 96 VAL A O 1
ATOM 751 N N . ASP A 1 97 ? -2.870 9.704 2.593 1.00 96.69 97 ASP A N 1
ATOM 752 C CA . ASP A 1 97 ? -1.838 10.675 2.250 1.00 96.69 97 ASP A CA 1
ATOM 753 C C . ASP A 1 97 ? -0.808 10.024 1.306 1.00 96.69 97 ASP A C 1
ATOM 755 O O . ASP A 1 97 ? -0.442 8.866 1.540 1.00 96.69 97 ASP A O 1
ATOM 759 N N . PRO A 1 98 ? -0.333 10.724 0.255 1.00 95.00 98 PRO A N 1
ATOM 760 C CA . PRO A 1 98 ? 0.622 10.165 -0.699 1.00 95.00 98 PRO A CA 1
ATOM 761 C C . PRO A 1 98 ? 1.912 9.631 -0.062 1.00 95.00 98 PRO A C 1
ATOM 763 O O . PRO A 1 98 ? 2.533 8.746 -0.637 1.00 95.00 98 PRO A O 1
ATOM 766 N N . ASP A 1 99 ? 2.320 10.147 1.099 1.00 92.75 99 ASP A N 1
ATOM 767 C CA . ASP A 1 99 ? 3.540 9.722 1.798 1.00 92.75 99 ASP A CA 1
ATOM 768 C C . ASP A 1 99 ? 3.306 8.612 2.836 1.00 92.75 99 ASP A C 1
ATOM 770 O O . ASP A 1 99 ? 4.214 8.260 3.595 1.00 92.75 99 ASP A O 1
ATOM 774 N N . THR A 1 100 ? 2.099 8.040 2.884 1.00 94.06 100 THR A N 1
ATOM 775 C CA . THR A 1 100 ? 1.804 6.863 3.714 1.00 94.06 100 THR A CA 1
ATOM 776 C C . THR A 1 100 ? 2.672 5.687 3.261 1.00 94.06 100 THR A C 1
ATOM 778 O O . THR A 1 100 ? 2.572 5.270 2.109 1.00 94.06 100 THR A O 1
ATOM 781 N N . PHE A 1 101 ? 3.507 5.159 4.165 1.00 89.38 101 PHE A N 1
ATOM 782 C CA . PHE A 1 101 ? 4.543 4.156 3.867 1.00 89.38 101 PHE A CA 1
ATOM 783 C C . PHE A 1 101 ? 5.529 4.589 2.764 1.00 89.38 101 PHE A C 1
ATOM 785 O O . PHE A 1 101 ? 5.895 3.791 1.907 1.00 89.38 101 PHE A O 1
ATOM 792 N N . HIS A 1 102 ? 5.945 5.862 2.743 1.00 85.56 102 HIS A N 1
ATOM 793 C CA . HIS A 1 102 ? 6.906 6.365 1.752 1.00 85.56 102 HIS A CA 1
ATOM 794 C C . HIS A 1 102 ? 8.232 5.586 1.741 1.00 85.56 102 HIS A C 1
ATOM 796 O O . HIS A 1 102 ? 8.749 5.195 2.779 1.00 85.56 102 HIS A O 1
ATOM 802 N N . LEU A 1 103 ? 8.846 5.455 0.564 1.00 82.12 103 LEU A N 1
ATOM 803 C CA . LEU A 1 103 ? 10.186 4.882 0.432 1.00 82.12 103 LEU A CA 1
ATOM 804 C C . LEU A 1 103 ? 11.255 5.915 0.788 1.00 82.12 103 LEU A C 1
ATOM 806 O O . LEU A 1 103 ? 11.322 6.997 0.190 1.00 82.12 103 LEU A O 1
ATOM 810 N N . GLN A 1 104 ? 12.138 5.547 1.708 1.00 82.25 104 GLN A N 1
ATOM 811 C CA . GLN A 1 104 ? 13.388 6.257 1.934 1.00 82.25 104 GLN A CA 1
ATOM 812 C C . GLN A 1 104 ? 14.420 5.677 0.970 1.00 82.25 104 GLN A C 1
ATOM 814 O O . GLN A 1 104 ? 14.800 4.524 1.100 1.00 82.25 104 GLN A O 1
ATOM 819 N N . LEU A 1 105 ? 14.825 6.458 -0.030 1.00 83.38 105 LEU A N 1
ATOM 820 C CA . LEU A 1 105 ? 15.864 6.056 -0.990 1.00 83.38 105 LEU A CA 1
ATOM 821 C C . LEU A 1 105 ? 17.064 7.008 -0.877 1.00 83.38 105 LEU A C 1
ATOM 823 O O . LEU A 1 105 ? 16.895 8.123 -0.378 1.00 83.38 105 LEU A O 1
ATOM 827 N N . ASP A 1 106 ? 18.229 6.632 -1.379 1.00 83.00 106 ASP A N 1
ATOM 828 C CA . ASP A 1 106 ? 19.353 7.538 -1.627 1.00 83.00 106 ASP A CA 1
ATOM 829 C C . ASP A 1 106 ? 19.192 8.271 -2.978 1.00 83.00 106 ASP A C 1
ATOM 831 O O . ASP A 1 106 ? 18.195 8.109 -3.692 1.00 83.00 106 ASP A O 1
ATOM 835 N N . ASP A 1 107 ? 20.143 9.148 -3.323 1.00 82.06 107 ASP A N 1
ATOM 836 C CA . ASP A 1 107 ? 20.137 9.898 -4.593 1.00 82.06 107 ASP A CA 1
ATOM 837 C C . ASP A 1 107 ? 20.254 8.985 -5.823 1.00 82.06 107 ASP A C 1
ATOM 839 O O . ASP A 1 107 ? 19.803 9.349 -6.912 1.00 82.06 107 ASP A O 1
ATOM 843 N N . ASP A 1 108 ? 20.867 7.814 -5.655 1.00 80.94 108 ASP A N 1
ATOM 844 C CA . ASP A 1 108 ? 21.027 6.811 -6.702 1.00 80.94 108 ASP A CA 1
ATOM 845 C C . ASP A 1 108 ? 19.848 5.841 -6.805 1.00 80.94 108 ASP A C 1
ATOM 847 O O . ASP A 1 108 ? 19.874 5.019 -7.704 1.00 80.94 108 ASP A O 1
ATOM 851 N N . GLY A 1 109 ? 18.819 5.971 -5.957 1.00 78.75 109 GLY A N 1
ATOM 852 C CA . GLY A 1 109 ? 17.627 5.118 -5.970 1.00 78.75 109 GLY A CA 1
ATOM 853 C C . GLY A 1 109 ? 17.707 3.882 -5.073 1.00 78.75 109 GLY A C 1
ATOM 854 O O . GLY A 1 109 ? 16.687 3.214 -4.901 1.00 78.75 109 GLY A O 1
ATOM 855 N N . THR A 1 110 ? 18.855 3.615 -4.443 1.00 80.31 110 THR A N 1
ATOM 856 C CA . THR A 1 110 ? 19.008 2.521 -3.470 1.00 80.31 110 THR A CA 1
ATOM 857 C C . THR A 1 110 ? 18.113 2.757 -2.253 1.00 80.31 110 THR A C 1
ATOM 859 O O . THR A 1 110 ? 18.008 3.887 -1.779 1.00 80.31 110 THR A O 1
ATOM 862 N N . SER A 1 111 ? 17.468 1.714 -1.723 1.00 76.31 111 SER A N 1
ATOM 863 C CA . SER A 1 111 ? 16.683 1.837 -0.488 1.00 76.31 111 SER A CA 1
ATOM 864 C C . SER A 1 111 ? 17.581 2.131 0.710 1.00 76.31 111 SER A C 1
ATOM 866 O O . SER A 1 111 ? 18.595 1.468 0.914 1.00 76.31 111 SER A O 1
ATOM 868 N N . ILE A 1 112 ? 17.175 3.095 1.531 1.00 74.56 112 ILE A N 1
ATOM 869 C CA . ILE A 1 112 ? 17.761 3.329 2.847 1.00 74.56 112 ILE A CA 1
ATOM 870 C C . ILE A 1 112 ? 17.147 2.300 3.793 1.00 74.56 112 ILE A C 1
ATOM 872 O O . ILE A 1 112 ? 15.925 2.164 3.861 1.00 74.56 112 ILE A O 1
ATOM 876 N N . GLU A 1 113 ? 17.998 1.567 4.509 1.00 69.31 113 GLU A N 1
ATOM 877 C CA . GLU A 1 113 ? 17.555 0.626 5.535 1.00 69.31 113 GLU A CA 1
ATOM 878 C C . GLU A 1 113 ? 16.786 1.377 6.632 1.00 69.31 113 GLU A C 1
ATOM 880 O O . GLU A 1 113 ? 17.297 2.306 7.263 1.00 69.31 113 GLU A O 1
ATOM 885 N N . GLY A 1 114 ? 15.545 0.957 6.856 1.00 72.25 114 GLY A N 1
ATOM 886 C CA . GLY A 1 114 ? 14.680 1.446 7.916 1.00 72.25 114 GLY A CA 1
ATOM 887 C C . GLY A 1 114 ? 13.807 0.295 8.383 1.00 72.25 114 GLY A C 1
ATOM 888 O O . GLY A 1 114 ? 13.187 -0.370 7.558 1.00 72.25 114 GLY A O 1
ATOM 889 N N . GLN A 1 115 ? 13.796 0.057 9.692 1.00 76.25 115 GLN A N 1
ATOM 890 C CA . GLN A 1 115 ? 13.038 -1.047 10.288 1.00 76.25 115 GLN A CA 1
ATOM 891 C C . GLN A 1 115 ? 11.744 -0.567 10.943 1.00 76.25 115 GLN A C 1
ATOM 893 O O . GLN A 1 115 ? 10.754 -1.282 10.995 1.00 76.25 115 GLN A O 1
ATOM 898 N N . GLU A 1 116 ? 11.728 0.693 11.376 1.00 86.81 116 GLU A N 1
ATOM 899 C CA . GLU A 1 116 ? 10.629 1.294 12.119 1.00 86.81 116 GLU A CA 1
ATOM 900 C C . GLU A 1 116 ? 9.709 2.091 11.188 1.00 86.81 116 GLU A C 1
ATOM 902 O O . GLU A 1 116 ? 10.096 3.121 10.625 1.00 86.81 116 GLU A O 1
ATOM 907 N N . TRP A 1 117 ? 8.463 1.646 11.067 1.00 90.00 117 TRP A N 1
ATOM 908 C CA . TRP A 1 117 ? 7.460 2.252 10.198 1.00 90.00 117 TRP A CA 1
ATOM 909 C C . TRP A 1 117 ? 6.206 2.591 10.985 1.00 90.00 117 TRP A C 1
ATOM 911 O O . TRP A 1 117 ? 5.821 1.885 11.913 1.00 90.00 117 TRP A O 1
ATOM 921 N N . SER A 1 118 ? 5.524 3.676 10.615 1.00 91.94 118 SER A N 1
ATOM 922 C CA . SER A 1 118 ? 4.245 3.988 11.242 1.00 91.94 118 SER A CA 1
ATOM 923 C C . SER A 1 118 ? 3.259 4.723 10.343 1.00 91.94 118 SER A C 1
ATOM 925 O O . SER A 1 118 ? 3.611 5.437 9.393 1.00 91.94 118 SER A O 1
ATOM 927 N N . VAL A 1 119 ? 1.981 4.542 10.671 1.00 95.12 119 VAL A N 1
ATOM 928 C CA . VAL A 1 119 ? 0.849 5.233 10.059 1.00 95.12 119 VAL A CA 1
ATOM 929 C C . VAL A 1 119 ? -0.061 5.762 11.154 1.00 95.12 119 VAL A C 1
ATOM 931 O O . VAL A 1 119 ? -0.571 5.017 11.989 1.00 95.12 119 VAL A O 1
ATOM 934 N N . LYS A 1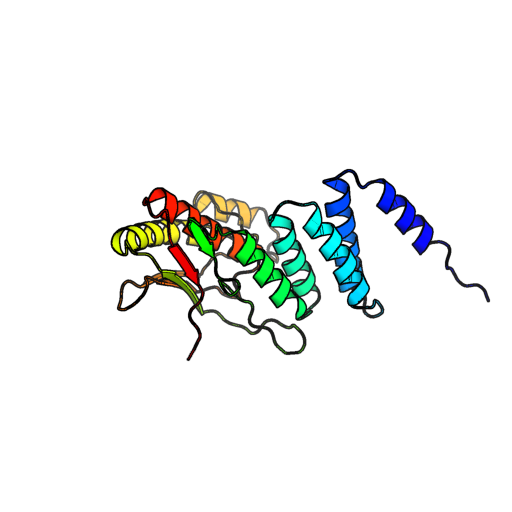 120 ? -0.314 7.068 11.116 1.00 97.00 120 LYS A N 1
ATOM 935 C CA . LYS A 1 120 ? -1.313 7.732 11.948 1.00 97.00 120 LYS A CA 1
ATOM 936 C C . LYS A 1 120 ? -2.640 7.825 11.229 1.00 97.00 120 LYS A C 1
ATOM 938 O O . LYS A 1 120 ? -2.698 8.080 10.026 1.00 97.00 120 LYS A O 1
ATOM 943 N N . VAL A 1 121 ? -3.716 7.671 11.992 1.00 97.94 121 VAL A N 1
ATOM 944 C CA . VAL A 1 121 ? -5.085 7.770 11.493 1.00 97.94 121 VAL A CA 1
ATOM 945 C C . VAL A 1 121 ? -5.810 8.913 12.182 1.00 97.94 121 VAL A C 1
ATOM 947 O O . VAL A 1 121 ? -6.210 8.825 13.342 1.00 97.94 121 VAL A O 1
ATOM 950 N N . ARG A 1 122 ? -6.046 9.988 11.433 1.00 97.56 122 ARG A N 1
ATOM 951 C CA . ARG A 1 122 ? -6.843 11.126 11.894 1.00 97.56 122 ARG A CA 1
ATOM 952 C C . ARG A 1 122 ? -8.323 10.881 11.653 1.00 97.56 122 ARG A C 1
ATOM 954 O O . ARG A 1 122 ? -8.718 10.663 10.513 1.00 97.56 122 ARG A O 1
ATOM 961 N N . SER A 1 123 ? -9.148 10.980 12.692 1.00 97.06 123 SER A N 1
ATOM 962 C CA . SER A 1 123 ? -10.614 10.943 12.592 1.00 97.06 123 SER A CA 1
ATOM 963 C C . SER A 1 123 ? -11.265 11.582 13.823 1.00 97.06 123 SER A C 1
ATOM 965 O O . SER A 1 123 ? -10.645 11.675 14.882 1.00 97.06 123 SER A O 1
ATOM 967 N N . ASP A 1 124 ? -12.537 11.968 13.704 1.00 95.62 124 ASP A N 1
ATOM 968 C CA . ASP A 1 124 ? -13.338 12.493 14.817 1.00 95.62 124 ASP A CA 1
ATOM 969 C C . ASP A 1 124 ? -13.737 11.397 15.830 1.00 95.62 124 ASP A C 1
ATOM 971 O O . ASP A 1 124 ? -14.037 11.705 16.986 1.00 95.62 124 ASP A O 1
ATOM 975 N N . ASP A 1 125 ? -13.722 10.114 15.436 1.00 96.44 125 ASP A N 1
ATOM 976 C CA . ASP A 1 125 ? -14.007 8.979 16.328 1.00 96.44 125 ASP A CA 1
ATOM 977 C C . ASP A 1 125 ? -12.737 8.196 16.681 1.00 96.44 125 ASP A C 1
ATOM 979 O O . ASP A 1 125 ? -12.502 7.070 16.234 1.00 96.44 125 ASP A O 1
ATOM 983 N N . ARG A 1 126 ? -11.928 8.785 17.566 1.00 95.94 126 ARG A N 1
ATOM 984 C CA . ARG A 1 126 ? -10.720 8.155 18.124 1.00 95.94 126 ARG A CA 1
ATOM 985 C C . ARG A 1 126 ? -10.971 6.734 18.635 1.00 95.94 126 ARG A C 1
ATOM 987 O O . ARG A 1 126 ? -10.126 5.856 18.484 1.00 95.94 126 ARG A O 1
ATOM 994 N N . ARG A 1 127 ? -12.107 6.501 19.300 1.00 96.38 127 ARG A N 1
ATOM 995 C CA . ARG A 1 127 ? -12.379 5.213 19.947 1.00 96.38 127 ARG A CA 1
ATOM 996 C C . ARG A 1 127 ? -12.679 4.137 18.909 1.00 96.38 127 ARG A C 1
ATOM 998 O O . ARG A 1 127 ? -12.351 2.978 19.147 1.00 96.38 127 ARG A O 1
ATOM 1005 N N . ALA A 1 128 ? -13.354 4.484 17.815 1.00 97.88 128 ALA A N 1
ATOM 1006 C CA . ALA A 1 128 ? -13.556 3.576 16.694 1.00 97.88 128 ALA A CA 1
ATOM 1007 C C . ALA A 1 128 ? -12.250 3.303 15.945 1.00 97.88 128 ALA A C 1
ATOM 1009 O O . ALA A 1 128 ? -11.963 2.137 15.696 1.00 97.88 128 ALA A O 1
ATOM 1010 N N . VAL A 1 129 ? -11.418 4.326 15.718 1.00 98.31 129 VAL A N 1
ATOM 1011 C CA . VAL A 1 129 ? -10.080 4.153 15.125 1.00 98.31 129 VAL A CA 1
ATOM 1012 C C . VAL A 1 129 ? -9.227 3.179 15.938 1.00 98.31 129 VAL A C 1
ATOM 1014 O O . VAL A 1 129 ? -8.700 2.233 15.373 1.00 98.31 129 VAL A O 1
ATOM 1017 N N . LEU A 1 130 ? -9.142 3.331 17.263 1.00 97.69 130 LEU A N 1
ATOM 1018 C CA . LEU A 1 130 ? -8.352 2.413 18.099 1.00 97.69 130 LEU A CA 1
ATOM 1019 C C . LEU A 1 130 ? -8.846 0.958 18.037 1.00 97.69 130 LEU A C 1
ATOM 1021 O O . LEU A 1 130 ? -8.037 0.040 18.094 1.00 97.69 130 LEU A O 1
ATOM 1025 N N . ARG A 1 131 ? -10.161 0.729 17.899 1.00 97.19 131 ARG A N 1
ATOM 1026 C CA . ARG A 1 131 ? -10.694 -0.632 17.694 1.00 97.19 131 ARG A CA 1
ATOM 1027 C C . ARG A 1 131 ? -10.321 -1.188 16.322 1.00 97.19 131 ARG A C 1
ATOM 1029 O O . ARG A 1 131 ? -9.979 -2.361 16.233 1.00 97.19 131 ARG A O 1
ATOM 1036 N N . ALA A 1 132 ? -10.408 -0.355 15.285 1.00 98.25 132 ALA A N 1
ATOM 1037 C CA . ALA A 1 132 ? -10.018 -0.726 13.931 1.00 98.25 132 ALA A CA 1
ATOM 1038 C C . ALA A 1 132 ? -8.532 -1.093 13.873 1.00 98.25 132 ALA A C 1
ATOM 1040 O O . ALA A 1 132 ? -8.194 -2.170 13.402 1.00 98.25 132 ALA A O 1
ATOM 1041 N N . LEU A 1 133 ? -7.657 -0.244 14.423 1.00 97.88 133 LEU A N 1
ATOM 1042 C CA . LEU A 1 133 ? -6.217 -0.492 14.429 1.00 97.88 133 LEU A CA 1
ATOM 1043 C C . LEU A 1 133 ? -5.842 -1.748 15.222 1.00 97.88 133 LEU A C 1
ATOM 1045 O O . LEU A 1 133 ? -5.013 -2.506 14.747 1.00 97.88 133 LEU A O 1
ATOM 1049 N N . GLY A 1 134 ? -6.491 -2.021 16.360 1.00 96.62 134 GLY A N 1
ATOM 1050 C CA . GLY A 1 134 ? -6.241 -3.265 17.100 1.00 96.62 134 GLY A CA 1
ATOM 1051 C C . GLY A 1 134 ? -6.693 -4.528 16.355 1.00 96.62 134 GLY A C 1
ATOM 1052 O O . GLY A 1 134 ? -6.121 -5.585 16.557 1.00 96.62 134 GLY A O 1
ATOM 1053 N N . THR A 1 135 ? -7.697 -4.433 15.473 1.00 97.12 135 THR A N 1
ATOM 1054 C CA . THR A 1 135 ? -8.083 -5.567 14.603 1.00 97.12 135 THR A CA 1
ATOM 1055 C C . THR A 1 135 ? -7.146 -5.683 13.398 1.00 97.12 135 THR A C 1
ATOM 1057 O O . THR A 1 135 ? -6.857 -6.781 12.933 1.00 97.12 135 THR A O 1
ATOM 1060 N N . ALA A 1 136 ? -6.657 -4.548 12.892 1.00 97.44 136 ALA A N 1
ATOM 1061 C CA . ALA A 1 136 ? -5.671 -4.505 11.822 1.00 97.44 136 ALA A CA 1
ATOM 1062 C C . ALA A 1 136 ? -4.336 -5.119 12.267 1.00 97.44 136 ALA A C 1
ATOM 1064 O O . ALA A 1 136 ? -3.775 -5.899 11.510 1.00 97.44 136 ALA A O 1
ATOM 1065 N N . GLU A 1 137 ? -3.878 -4.814 13.485 1.00 95.44 137 GLU A N 1
ATOM 1066 C CA . GLU A 1 137 ? -2.670 -5.373 14.115 1.00 95.44 137 GLU A CA 1
ATOM 1067 C C . GLU A 1 137 ? -2.611 -6.902 13.969 1.00 95.44 137 GLU A C 1
ATOM 1069 O O . GLU A 1 137 ? -1.682 -7.414 13.349 1.00 95.44 137 GLU A O 1
ATOM 1074 N N . ASP A 1 138 ? -3.660 -7.612 14.402 1.00 92.50 138 ASP A N 1
ATOM 1075 C CA . ASP A 1 138 ? -3.748 -9.078 14.310 1.00 92.50 138 ASP A CA 1
ATOM 1076 C C . ASP A 1 138 ? -3.601 -9.600 12.866 1.00 92.50 138 ASP A C 1
ATOM 1078 O O . ASP A 1 138 ? -3.007 -10.652 12.630 1.00 92.50 138 ASP A O 1
ATOM 1082 N N . ARG A 1 139 ? -4.148 -8.873 11.883 1.00 96.25 139 ARG A N 1
ATOM 1083 C CA . ARG A 1 139 ? -4.102 -9.258 10.461 1.00 96.25 139 ARG A CA 1
ATOM 1084 C C . ARG A 1 139 ? -2.741 -8.975 9.829 1.00 96.25 139 ARG A C 1
ATOM 1086 O O . ARG A 1 139 ? -2.330 -9.691 8.922 1.00 96.25 139 ARG A O 1
ATOM 1093 N N . MET A 1 140 ? -2.051 -7.927 10.275 1.00 95.38 140 MET A N 1
ATOM 1094 C CA . MET A 1 140 ? -0.798 -7.466 9.669 1.00 95.38 140 MET A CA 1
ATOM 1095 C C . MET A 1 140 ? 0.374 -8.415 9.910 1.00 95.38 140 MET A C 1
ATOM 1097 O O . MET A 1 140 ? 1.210 -8.551 9.021 1.00 95.38 140 MET A O 1
ATOM 1101 N N . PHE A 1 141 ? 0.387 -9.136 11.035 1.00 93.75 141 PHE A N 1
ATOM 1102 C CA . PHE A 1 141 ? 1.356 -10.213 11.290 1.00 93.75 141 PHE A CA 1
ATOM 1103 C C . PHE A 1 141 ? 1.297 -11.350 10.263 1.00 93.75 141 PHE A C 1
ATOM 1105 O O . PHE A 1 141 ? 2.224 -12.143 10.164 1.00 93.75 141 PHE A O 1
ATOM 1112 N N . LEU A 1 142 ? 0.210 -11.443 9.497 1.00 94.94 142 LEU A N 1
ATOM 1113 C CA . LEU A 1 142 ? -0.014 -12.493 8.509 1.00 94.94 142 LEU A CA 1
ATOM 1114 C C . LEU A 1 142 ? 0.139 -11.981 7.072 1.00 94.94 142 LEU A C 1
ATOM 1116 O O . LEU A 1 142 ? -0.305 -12.650 6.142 1.00 94.94 142 LEU A O 1
ATOM 1120 N N . VAL A 1 143 ? 0.724 -10.799 6.863 1.00 96.06 143 VAL A N 1
ATOM 1121 C CA . VAL A 1 143 ? 0.966 -10.245 5.524 1.00 96.06 143 VAL A CA 1
ATOM 1122 C C . VAL A 1 143 ? 2.419 -10.469 5.138 1.00 96.06 143 VAL A C 1
ATOM 1124 O O . VAL A 1 143 ? 3.308 -9.907 5.773 1.00 96.06 143 VAL A O 1
ATOM 1127 N N . ASP A 1 144 ? 2.655 -11.255 4.088 1.00 94.12 144 ASP A N 1
ATOM 1128 C CA . ASP A 1 144 ? 4.010 -11.475 3.576 1.00 94.12 144 ASP A CA 1
ATOM 1129 C C . ASP A 1 144 ? 4.519 -10.323 2.689 1.00 94.12 144 ASP A C 1
ATOM 1131 O O . ASP A 1 144 ? 3.776 -9.402 2.325 1.00 94.12 144 ASP A O 1
ATOM 1135 N N . GLU A 1 145 ? 5.798 -10.363 2.314 1.00 90.00 145 GLU A N 1
ATOM 1136 C CA . GLU A 1 145 ? 6.450 -9.315 1.525 1.00 90.00 145 GLU A CA 1
ATOM 1137 C C . GLU A 1 145 ? 5.890 -9.143 0.111 1.00 90.00 145 GLU A C 1
ATOM 1139 O O . GLU A 1 145 ? 5.966 -8.056 -0.468 1.00 90.00 145 GLU A O 1
ATOM 1144 N N . ASN A 1 146 ? 5.227 -10.176 -0.410 1.00 90.56 146 ASN A N 1
ATOM 1145 C CA . ASN A 1 146 ? 4.520 -10.134 -1.688 1.00 90.56 146 ASN A CA 1
ATOM 1146 C C . ASN A 1 146 ? 3.103 -9.548 -1.541 1.00 90.56 146 ASN A C 1
ATOM 1148 O O . ASN A 1 146 ? 2.342 -9.496 -2.511 1.00 90.56 146 ASN A O 1
ATOM 1152 N N . GLY A 1 147 ? 2.733 -9.095 -0.338 1.00 93.56 147 GLY A N 1
ATOM 1153 C CA . GLY A 1 147 ? 1.435 -8.517 -0.015 1.00 93.56 147 GLY A CA 1
ATOM 1154 C C . GLY A 1 147 ? 0.311 -9.537 0.117 1.00 93.56 147 GLY A C 1
ATOM 1155 O O . GLY A 1 147 ? -0.857 -9.131 0.121 1.00 93.56 147 GLY A O 1
ATOM 1156 N N . GLN A 1 148 ? 0.620 -10.831 0.217 1.00 95.12 148 GLN A N 1
ATOM 1157 C CA . GLN A 1 148 ? -0.384 -11.858 0.455 1.00 95.12 148 GLN A CA 1
ATOM 1158 C C . GLN A 1 148 ? -0.743 -11.883 1.943 1.00 95.12 148 GLN A C 1
ATOM 1160 O O . GLN A 1 148 ? 0.100 -12.100 2.804 1.00 95.12 148 GLN A O 1
ATOM 1165 N N . GLU A 1 149 ? -2.027 -11.679 2.234 1.00 96.69 149 GLU A N 1
ATOM 1166 C CA . GLU A 1 149 ? -2.590 -11.880 3.570 1.00 96.69 149 GLU A CA 1
ATOM 1167 C C . GLU A 1 149 ? -2.925 -13.368 3.750 1.00 96.69 149 GLU A C 1
ATOM 1169 O O . GLU A 1 149 ? -3.741 -13.935 3.010 1.00 96.69 149 GLU A O 1
ATOM 1174 N N . HIS A 1 150 ? -2.270 -14.012 4.707 1.00 96.56 150 HIS A N 1
ATOM 1175 C CA . HIS A 1 150 ? -2.485 -15.405 5.079 1.00 96.56 150 HIS A CA 1
ATOM 1176 C C . HIS A 1 150 ? -3.635 -15.516 6.080 1.00 96.56 150 HIS A C 1
ATOM 1178 O O . HIS A 1 150 ? -3.887 -14.614 6.874 1.00 96.56 150 HIS A O 1
ATOM 1184 N N . ALA A 1 151 ? -4.378 -16.622 6.023 1.00 95.38 151 ALA A N 1
ATOM 1185 C CA . ALA A 1 151 ? -5.550 -16.805 6.883 1.00 95.38 151 ALA A CA 1
ATOM 1186 C C . ALA A 1 151 ? -5.176 -17.014 8.361 1.00 95.38 151 ALA A C 1
ATOM 1188 O O . ALA A 1 151 ? -5.946 -16.655 9.250 1.00 95.38 151 ALA A O 1
ATOM 1189 N N . ASP A 1 152 ? -4.022 -17.633 8.592 1.00 95.06 152 ASP A N 1
ATOM 1190 C CA . ASP A 1 152 ? -3.441 -17.973 9.883 1.00 95.06 152 ASP A CA 1
ATOM 1191 C C . ASP A 1 152 ? -1.944 -18.295 9.703 1.00 95.06 152 ASP A C 1
ATOM 1193 O O . ASP A 1 152 ? -1.428 -18.333 8.580 1.00 95.06 152 ASP A O 1
ATOM 1197 N N . GLU A 1 153 ? -1.242 -18.519 10.816 1.00 93.19 153 GLU A N 1
ATOM 1198 C CA . GLU A 1 153 ? 0.179 -18.887 10.818 1.00 93.19 153 GLU A CA 1
ATOM 1199 C C . GLU A 1 153 ? 0.439 -20.197 10.055 1.00 93.19 153 GLU A C 1
ATOM 1201 O O . GLU A 1 153 ? 1.431 -20.305 9.336 1.00 93.19 153 GLU A O 1
ATOM 1206 N N . ASP A 1 154 ? -0.462 -21.181 10.154 1.00 95.94 154 ASP A N 1
ATOM 1207 C CA . ASP A 1 154 ? -0.324 -22.465 9.455 1.00 95.94 154 ASP A CA 1
ATOM 1208 C C . ASP A 1 154 ? -0.328 -22.264 7.929 1.00 95.94 154 ASP A C 1
ATOM 1210 O O . ASP A 1 154 ? 0.461 -22.888 7.213 1.00 95.94 154 ASP A O 1
ATOM 1214 N N . ALA A 1 155 ? -1.186 -21.375 7.418 1.00 96.25 155 ALA A N 1
ATOM 1215 C CA . ALA A 1 155 ? -1.223 -21.005 6.008 1.00 96.25 155 ALA A CA 1
ATOM 1216 C C . ALA A 1 155 ? 0.059 -20.285 5.564 1.00 96.25 155 ALA A C 1
ATOM 1218 O O . ALA A 1 155 ? 0.578 -20.606 4.491 1.00 96.25 155 ALA A O 1
ATOM 1219 N N . PHE A 1 156 ? 0.596 -19.379 6.390 1.00 94.69 156 PHE A N 1
ATOM 1220 C CA . PHE A 1 156 ? 1.876 -18.718 6.122 1.00 94.69 156 PHE A CA 1
ATOM 1221 C C . PHE A 1 156 ? 3.026 -19.732 6.051 1.00 94.69 156 PHE A C 1
ATOM 1223 O O . PHE A 1 156 ? 3.747 -19.781 5.053 1.00 94.69 156 PHE A O 1
ATOM 1230 N N . PHE A 1 157 ? 3.164 -20.612 7.048 1.00 93.44 157 PHE A N 1
ATOM 1231 C CA . PHE A 1 157 ? 4.222 -21.627 7.048 1.00 93.44 157 PHE A CA 1
ATOM 1232 C C . PHE A 1 157 ? 4.079 -22.615 5.887 1.00 93.44 157 PHE A C 1
ATOM 1234 O O . PHE A 1 157 ? 5.080 -22.998 5.285 1.00 93.44 157 PHE A O 1
ATOM 1241 N N . ALA A 1 158 ? 2.854 -22.985 5.506 1.00 95.25 158 ALA A N 1
ATOM 1242 C CA . ALA A 1 158 ? 2.629 -23.812 4.324 1.00 95.25 158 ALA A CA 1
ATOM 1243 C C . ALA A 1 158 ? 3.053 -23.104 3.023 1.00 95.25 158 ALA A C 1
ATOM 1245 O O . ALA A 1 158 ? 3.596 -23.750 2.122 1.00 95.25 158 ALA A O 1
ATOM 1246 N N . ALA A 1 159 ? 2.822 -21.791 2.913 1.00 93.38 159 ALA A N 1
ATOM 1247 C CA . ALA A 1 159 ? 3.300 -20.994 1.786 1.00 93.38 159 ALA A CA 1
ATOM 1248 C C . ALA A 1 159 ? 4.834 -20.916 1.769 1.00 93.38 159 ALA A C 1
ATOM 1250 O O . ALA A 1 159 ? 5.439 -21.132 0.719 1.00 93.38 159 ALA A O 1
ATOM 1251 N N . GLN A 1 160 ? 5.458 -20.702 2.930 1.00 91.94 160 GLN A N 1
ATOM 1252 C CA . GLN A 1 160 ? 6.910 -20.702 3.105 1.00 91.94 160 GLN A CA 1
ATOM 1253 C C . GLN A 1 160 ? 7.545 -22.045 2.708 1.00 91.94 160 GLN A C 1
ATOM 1255 O O . GLN A 1 160 ? 8.531 -22.072 1.975 1.00 91.94 160 GLN A O 1
ATOM 1260 N N . GLU A 1 161 ? 6.982 -23.172 3.151 1.00 92.81 161 GLU A N 1
ATOM 1261 C CA . GLU A 1 161 ? 7.484 -24.517 2.827 1.00 92.81 161 GLU A CA 1
ATOM 1262 C C . GLU A 1 161 ? 7.406 -24.847 1.328 1.00 92.81 161 GLU A C 1
ATOM 1264 O O . GLU A 1 161 ? 8.143 -25.705 0.835 1.00 92.81 161 GLU A O 1
ATOM 1269 N N . ALA A 1 162 ? 6.513 -24.185 0.587 1.00 92.56 162 ALA A N 1
ATOM 1270 C CA . ALA A 1 162 ? 6.389 -24.364 -0.853 1.00 92.56 162 ALA A CA 1
ATOM 1271 C C . ALA A 1 162 ? 7.477 -23.623 -1.655 1.00 92.56 162 ALA A C 1
ATOM 1273 O O . ALA A 1 162 ? 7.609 -23.879 -2.859 1.00 92.56 162 ALA A O 1
ATOM 1274 N N . ARG A 1 163 ? 8.242 -22.721 -1.023 1.00 90.88 163 ARG A N 1
ATOM 1275 C CA . ARG A 1 163 ? 9.301 -21.929 -1.664 1.00 90.88 163 ARG A CA 1
ATOM 1276 C C . ARG A 1 163 ? 10.689 -22.566 -1.500 1.00 90.88 163 ARG A C 1
ATOM 1278 O O . ARG A 1 163 ? 10.901 -23.381 -0.600 1.00 90.88 163 ARG A O 1
ATOM 1285 N N . PRO A 1 164 ? 11.646 -22.240 -2.388 1.00 91.88 164 PRO A N 1
ATOM 1286 C CA . PRO A 1 164 ? 13.055 -22.582 -2.198 1.00 91.88 164 PRO A CA 1
ATOM 1287 C C . PRO A 1 164 ? 13.624 -22.047 -0.872 1.00 91.88 164 PRO A C 1
ATOM 1289 O O . PRO A 1 164 ? 13.204 -21.001 -0.391 1.00 91.88 164 PRO A O 1
ATOM 1292 N N . GLU A 1 165 ? 14.618 -22.736 -0.299 1.00 83.81 165 GLU A N 1
ATOM 1293 C CA . GLU A 1 165 ? 15.254 -22.323 0.969 1.00 83.81 165 GLU A CA 1
ATOM 1294 C C . GLU A 1 165 ? 15.947 -20.948 0.892 1.00 83.81 165 GLU A C 1
ATOM 1296 O O . GLU A 1 165 ? 16.134 -20.302 1.919 1.00 83.81 165 GLU A O 1
ATOM 1301 N N . ASP A 1 166 ? 16.348 -20.508 -0.302 1.00 88.62 166 ASP A N 1
ATOM 1302 C CA . ASP A 1 166 ? 16.991 -19.217 -0.567 1.00 88.62 166 ASP A CA 1
ATOM 1303 C C . ASP A 1 166 ? 16.005 -18.084 -0.909 1.00 88.62 166 ASP A C 1
ATOM 1305 O O . ASP A 1 166 ? 16.443 -16.976 -1.206 1.00 88.62 166 ASP A O 1
ATOM 1309 N N . ASP A 1 167 ? 14.698 -18.349 -0.839 1.00 85.81 167 ASP A N 1
ATOM 1310 C CA . ASP A 1 167 ? 13.603 -17.418 -1.147 1.00 85.81 167 ASP A CA 1
ATOM 1311 C C . ASP A 1 167 ? 12.569 -17.438 -0.008 1.00 85.81 167 ASP A C 1
ATOM 1313 O O . ASP A 1 167 ? 11.416 -17.852 -0.172 1.00 85.81 167 ASP A O 1
ATOM 1317 N N . ALA A 1 168 ? 13.035 -17.097 1.195 1.00 86.44 168 ALA A N 1
ATOM 1318 C CA . ALA A 1 168 ? 12.205 -17.078 2.390 1.00 86.44 168 ALA A CA 1
ATOM 1319 C C . ALA A 1 168 ? 11.283 -15.852 2.412 1.00 86.44 168 ALA A C 1
ATOM 1321 O O . ALA A 1 168 ? 11.749 -14.726 2.259 1.00 86.44 168 ALA A O 1
ATOM 1322 N N . LEU A 1 169 ? 9.996 -16.107 2.644 1.00 89.50 169 LEU A N 1
ATOM 1323 C CA . LEU A 1 169 ? 9.003 -15.100 2.979 1.00 89.50 169 LEU A CA 1
ATOM 1324 C C . LEU A 1 169 ? 9.310 -14.498 4.351 1.00 89.50 169 LEU A C 1
ATOM 1326 O O . LEU A 1 169 ? 9.784 -15.186 5.263 1.00 89.50 169 LEU A O 1
ATOM 1330 N N . PHE A 1 170 ? 8.926 -13.245 4.527 1.00 89.06 170 PHE A N 1
ATOM 1331 C CA . PHE A 1 170 ? 8.872 -12.587 5.818 1.00 89.06 170 PHE A CA 1
ATOM 1332 C C . PHE A 1 170 ? 7.566 -11.811 5.978 1.00 89.06 170 PHE A C 1
ATOM 1334 O O . PHE A 1 170 ? 6.942 -11.362 5.018 1.00 89.06 170 PHE A O 1
ATOM 1341 N N . THR A 1 171 ? 7.163 -11.647 7.229 1.00 92.50 171 THR A N 1
ATOM 1342 C CA . THR A 1 171 ? 6.067 -10.779 7.669 1.00 92.50 171 THR A CA 1
ATOM 1343 C C . THR A 1 171 ? 6.654 -9.680 8.558 1.00 92.50 171 THR A C 1
ATOM 1345 O O . THR A 1 171 ? 7.834 -9.761 8.909 1.00 92.50 171 THR A O 1
ATOM 1348 N N . PRO A 1 172 ? 5.881 -8.657 8.958 1.00 93.06 172 PRO A N 1
ATOM 1349 C CA . PRO A 1 172 ? 6.301 -7.776 10.044 1.00 93.06 172 PRO A CA 1
ATOM 1350 C C . PRO A 1 172 ? 6.693 -8.578 11.298 1.00 93.06 172 PRO A C 1
ATOM 1352 O O . PRO A 1 172 ? 5.990 -9.522 11.671 1.00 93.06 172 PRO A O 1
ATOM 1355 N N . ASP A 1 173 ? 7.804 -8.196 11.929 1.00 90.81 173 ASP A N 1
ATOM 1356 C CA . ASP A 1 173 ? 8.343 -8.832 13.139 1.00 90.81 173 ASP A CA 1
ATOM 1357 C C . ASP A 1 173 ? 7.604 -8.355 14.399 1.00 90.81 173 ASP A C 1
ATOM 1359 O O . ASP A 1 173 ? 7.382 -9.129 15.334 1.00 90.81 173 ASP A O 1
ATOM 1363 N N . ASP A 1 174 ? 7.202 -7.082 14.416 1.00 92.31 174 ASP A N 1
ATOM 1364 C CA . ASP A 1 174 ? 6.375 -6.487 15.464 1.00 92.31 174 ASP A CA 1
ATOM 1365 C C . ASP A 1 174 ? 5.334 -5.551 14.847 1.00 92.31 174 ASP A C 1
ATOM 1367 O O . ASP A 1 174 ? 5.609 -4.807 13.905 1.00 92.31 174 ASP A O 1
ATOM 1371 N N . VAL A 1 175 ? 4.123 -5.568 15.392 1.00 93.44 175 VAL A N 1
ATOM 1372 C CA . VAL A 1 175 ? 3.041 -4.654 15.021 1.00 93.44 175 VAL A CA 1
ATOM 1373 C C . VAL A 1 175 ? 2.387 -4.198 16.306 1.00 93.44 175 VAL A C 1
ATOM 1375 O O . VAL A 1 175 ? 2.072 -5.010 17.170 1.00 93.44 175 VAL A O 1
ATOM 1378 N N . GLY A 1 176 ? 2.166 -2.895 16.444 1.00 94.75 176 GLY A N 1
ATOM 1379 C CA . GLY A 1 176 ? 1.578 -2.357 17.661 1.00 94.75 176 GLY A CA 1
ATOM 1380 C C . GLY A 1 176 ? 0.736 -1.121 17.421 1.00 94.75 176 GLY A C 1
ATOM 1381 O O . GLY A 1 176 ? 0.958 -0.348 16.489 1.00 94.75 176 GLY A O 1
ATOM 1382 N N . VAL A 1 177 ? -0.228 -0.899 18.311 1.00 96.00 177 VAL A N 1
ATOM 1383 C CA . VAL A 1 177 ? -1.060 0.306 18.304 1.00 96.00 177 VAL A CA 1
ATOM 1384 C C . VAL A 1 177 ? -0.673 1.224 19.452 1.00 96.00 177 VAL A C 1
ATOM 1386 O O . VAL A 1 177 ? -0.871 0.911 20.629 1.00 96.00 177 VAL A O 1
ATOM 1389 N N . ASN A 1 178 ? -0.194 2.418 19.110 1.00 92.75 178 ASN A N 1
ATOM 1390 C CA . ASN A 1 178 ? 0.008 3.486 20.070 1.00 92.75 178 ASN A CA 1
ATOM 1391 C C . ASN A 1 178 ? -1.277 4.325 20.226 1.00 92.75 178 ASN A C 1
ATOM 1393 O O . ASN A 1 178 ? -1.805 4.929 19.284 1.00 92.75 178 ASN A O 1
ATOM 1397 N N . ALA A 1 179 ? -1.775 4.355 21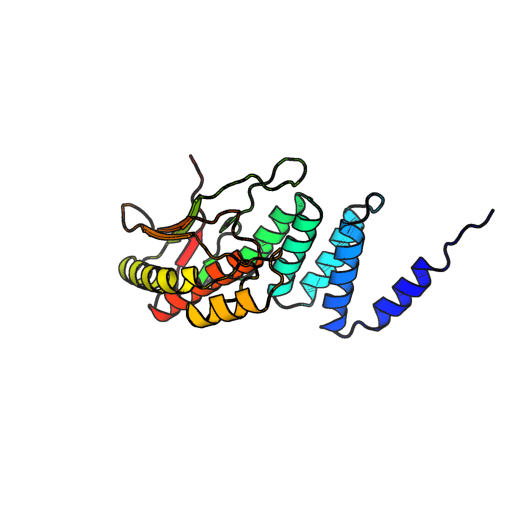.464 1.00 89.81 179 ALA A N 1
ATOM 1398 C CA . ALA A 1 179 ? -2.973 5.066 21.891 1.00 89.81 179 ALA A CA 1
ATOM 1399 C C . ALA A 1 179 ? -2.682 6.313 22.753 1.00 89.81 179 ALA A C 1
ATOM 1401 O O . ALA A 1 179 ? -3.601 6.808 23.419 1.00 89.81 179 ALA A O 1
ATOM 1402 N N . ASP A 1 180 ? -1.447 6.814 22.752 1.00 84.62 180 ASP A N 1
ATOM 1403 C CA . ASP A 1 180 ? -1.003 8.018 23.464 1.00 84.62 180 ASP A CA 1
ATOM 1404 C C . ASP A 1 180 ? -1.552 9.316 22.824 1.00 84.62 180 ASP A C 1
ATOM 1406 O O . ASP A 1 180 ? -2.494 9.308 22.023 1.00 84.62 180 ASP A O 1
ATOM 1410 N N . ASP A 1 181 ? -0.999 10.468 23.207 1.00 76.88 181 ASP A N 1
ATOM 1411 C CA . ASP A 1 181 ? -1.414 11.791 22.739 1.00 76.88 181 ASP A CA 1
ATOM 1412 C C . ASP A 1 181 ? -1.308 11.955 21.207 1.00 76.88 181 ASP A C 1
ATOM 1414 O O . ASP A 1 181 ? -0.302 11.626 20.581 1.00 76.88 181 ASP A O 1
ATOM 1418 N N . GLY A 1 182 ? -2.340 12.555 20.604 1.00 89.94 182 GLY A N 1
ATOM 1419 C CA . GLY A 1 182 ? -2.415 12.822 19.161 1.00 89.94 182 GLY A CA 1
ATOM 1420 C C . GLY A 1 182 ? -3.319 11.848 18.404 1.00 89.94 182 GLY A C 1
ATOM 1421 O O . GLY A 1 182 ? -4.186 11.218 19.001 1.00 89.94 182 GLY A O 1
ATOM 1422 N N . ASP A 1 183 ? -3.165 11.764 17.084 1.00 96.38 183 ASP A N 1
ATOM 1423 C CA . ASP A 1 183 ? -3.899 10.807 16.242 1.00 96.38 183 ASP A CA 1
ATOM 1424 C C . ASP A 1 183 ? -3.409 9.367 16.536 1.00 96.38 183 ASP A C 1
ATOM 1426 O O . ASP A 1 183 ? -2.193 9.189 16.645 1.00 96.38 183 ASP A O 1
ATOM 1430 N N . PRO A 1 184 ? -4.299 8.356 16.689 1.00 97.44 184 PRO A N 1
ATOM 1431 C CA . PRO A 1 184 ? -3.897 6.959 16.880 1.00 97.44 184 PRO A CA 1
ATOM 1432 C C . PRO A 1 184 ? -2.900 6.485 15.826 1.00 97.44 184 PRO A C 1
ATOM 1434 O O . PRO A 1 184 ? -3.054 6.807 14.646 1.00 97.44 184 PRO A O 1
ATOM 1437 N N . GLU A 1 185 ? -1.911 5.710 16.253 1.00 95.62 185 GLU A N 1
ATOM 1438 C CA . GLU A 1 185 ? -0.777 5.302 15.428 1.00 95.62 185 GLU A CA 1
ATOM 1439 C C . GLU A 1 185 ? -0.649 3.785 15.419 1.00 95.62 185 GLU A C 1
ATOM 1441 O O . GLU A 1 185 ? -0.708 3.152 16.470 1.00 95.62 185 GLU A O 1
ATOM 1446 N N . LEU A 1 186 ? -0.483 3.219 14.231 1.00 95.31 186 LEU A N 1
ATOM 1447 C CA . LEU A 1 186 ? -0.048 1.845 14.045 1.00 95.31 186 LEU A CA 1
ATOM 1448 C C . LEU A 1 186 ? 1.441 1.876 13.706 1.00 95.31 186 LEU A C 1
ATOM 1450 O O . LEU A 1 186 ? 1.842 2.592 12.787 1.00 95.31 186 LEU A O 1
ATOM 1454 N N . TYR A 1 187 ? 2.230 1.139 14.473 1.00 92.69 187 TYR A N 1
ATOM 1455 C CA . TYR A 1 187 ? 3.666 0.959 14.310 1.00 92.69 187 TYR A CA 1
ATOM 1456 C C . TYR A 1 187 ? 3.951 -0.452 13.790 1.00 92.69 187 TYR A C 1
ATOM 1458 O O . TYR A 1 187 ? 3.242 -1.391 14.154 1.00 92.69 187 TYR A O 1
ATOM 1466 N N . LEU A 1 188 ? 4.974 -0.573 12.950 1.00 91.12 188 LEU A N 1
ATOM 1467 C CA . LEU A 1 188 ? 5.457 -1.808 12.347 1.00 91.12 188 LEU A CA 1
ATOM 1468 C C . LEU A 1 188 ? 6.982 -1.845 12.464 1.00 91.12 188 LEU A C 1
ATOM 1470 O O . LEU A 1 188 ? 7.646 -0.883 12.072 1.00 91.12 188 LEU A O 1
ATOM 1474 N N . ASP A 1 189 ? 7.507 -2.958 12.960 1.00 89.62 189 ASP A N 1
ATOM 1475 C CA . ASP A 1 189 ? 8.898 -3.358 12.785 1.00 89.62 189 ASP A CA 1
ATOM 1476 C C . ASP A 1 189 ? 8.953 -4.348 11.617 1.00 89.62 189 ASP A C 1
ATOM 1478 O O . ASP A 1 189 ? 8.378 -5.438 11.684 1.00 89.62 189 ASP A O 1
ATOM 1482 N N . CYS A 1 190 ? 9.582 -3.940 10.521 1.00 84.06 190 CYS A N 1
ATOM 1483 C CA . CYS A 1 190 ? 9.823 -4.793 9.366 1.00 84.06 190 CYS A CA 1
ATOM 1484 C C . CYS A 1 190 ? 11.331 -4.902 9.158 1.00 84.06 190 CYS A C 1
ATOM 1486 O O . CYS A 1 190 ? 12.035 -3.896 9.207 1.00 84.06 190 CYS A O 1
ATOM 1488 N N . GLN A 1 191 ? 11.829 -6.110 8.878 1.00 73.19 191 GLN A N 1
ATOM 1489 C CA . GLN A 1 191 ? 13.258 -6.342 8.646 1.00 73.19 191 GLN A CA 1
ATOM 1490 C C . GLN A 1 191 ? 13.855 -5.367 7.612 1.00 73.19 191 GLN A C 1
ATOM 1492 O O . GLN A 1 191 ? 14.959 -4.860 7.825 1.00 73.19 191 GLN A O 1
ATOM 1497 N N . ASP A 1 192 ? 13.088 -5.084 6.556 1.00 74.69 192 ASP A N 1
ATOM 1498 C CA . ASP A 1 192 ? 13.338 -4.085 5.516 1.00 74.69 192 ASP A CA 1
ATOM 1499 C C . ASP A 1 192 ? 12.175 -3.067 5.451 1.00 74.69 192 ASP A C 1
ATOM 1501 O O . ASP A 1 192 ? 11.285 -3.031 6.303 1.00 74.69 192 ASP A O 1
ATOM 1505 N N . ALA A 1 193 ? 12.125 -2.242 4.403 1.00 77.19 193 ALA A N 1
ATOM 1506 C CA . ALA A 1 193 ? 10.942 -1.432 4.131 1.00 77.19 193 ALA A CA 1
ATOM 1507 C C . ALA A 1 193 ? 9.716 -2.316 3.810 1.00 77.19 193 ALA A C 1
ATOM 1509 O O . ALA A 1 193 ? 9.870 -3.353 3.159 1.00 77.19 193 ALA A O 1
ATOM 1510 N N . PRO A 1 194 ? 8.481 -1.899 4.166 1.00 85.19 194 PRO A N 1
ATOM 1511 C CA . PRO A 1 194 ? 7.266 -2.511 3.655 1.00 85.19 194 PRO A CA 1
ATOM 1512 C C . PRO A 1 194 ? 7.276 -2.395 2.131 1.00 85.19 194 PRO A C 1
ATOM 1514 O O . PRO A 1 194 ? 6.972 -1.340 1.567 1.00 85.19 194 PRO A O 1
ATOM 1517 N N . MET A 1 195 ? 7.665 -3.483 1.464 1.00 85.56 195 MET A N 1
ATOM 1518 C CA . MET A 1 195 ? 7.746 -3.539 0.008 1.00 85.56 195 MET A CA 1
ATOM 1519 C C . MET A 1 195 ? 6.391 -3.153 -0.599 1.00 85.56 195 MET A C 1
ATOM 1521 O O . MET A 1 195 ? 5.357 -3.315 0.057 1.00 85.56 195 MET A O 1
ATOM 1525 N N . PRO A 1 196 ? 6.340 -2.633 -1.840 1.00 91.00 196 PRO A N 1
ATOM 1526 C CA . PRO A 1 196 ? 5.133 -1.998 -2.366 1.00 91.00 196 PRO A CA 1
ATOM 1527 C C . PRO A 1 196 ? 3.862 -2.851 -2.231 1.00 91.00 196 PRO A C 1
ATOM 1529 O O . PRO A 1 196 ? 2.810 -2.326 -1.870 1.00 91.00 196 PRO A O 1
ATOM 1532 N N . MET A 1 197 ? 3.939 -4.168 -2.455 1.00 93.12 197 MET A N 1
ATOM 1533 C CA . MET A 1 197 ? 2.772 -5.042 -2.290 1.00 93.12 197 MET A CA 1
ATOM 1534 C C . MET A 1 197 ? 2.358 -5.219 -0.827 1.00 93.12 197 MET A C 1
ATOM 1536 O O . MET A 1 197 ? 1.162 -5.155 -0.527 1.00 93.12 197 MET A O 1
ATOM 1540 N N . MET A 1 198 ? 3.318 -5.391 0.086 1.00 93.81 198 MET A N 1
ATOM 1541 C CA . MET A 1 198 ? 3.051 -5.408 1.524 1.00 93.81 198 MET A CA 1
ATOM 1542 C C . MET A 1 198 ? 2.381 -4.093 1.942 1.00 93.81 198 MET A C 1
ATOM 1544 O O . MET A 1 198 ? 1.259 -4.121 2.443 1.00 93.81 198 MET A O 1
ATOM 1548 N N . ALA A 1 199 ? 2.983 -2.938 1.635 1.00 94.00 199 ALA A N 1
ATOM 1549 C CA . ALA A 1 199 ? 2.437 -1.617 1.961 1.00 94.00 199 ALA A CA 1
ATOM 1550 C C . ALA A 1 199 ? 1.000 -1.422 1.442 1.00 94.00 199 ALA A C 1
ATOM 1552 O O . ALA A 1 199 ? 0.127 -0.942 2.174 1.00 94.00 199 ALA A O 1
ATOM 1553 N N . ARG A 1 200 ? 0.719 -1.854 0.204 1.00 95.88 200 ARG A N 1
ATOM 1554 C CA . ARG A 1 200 ? -0.63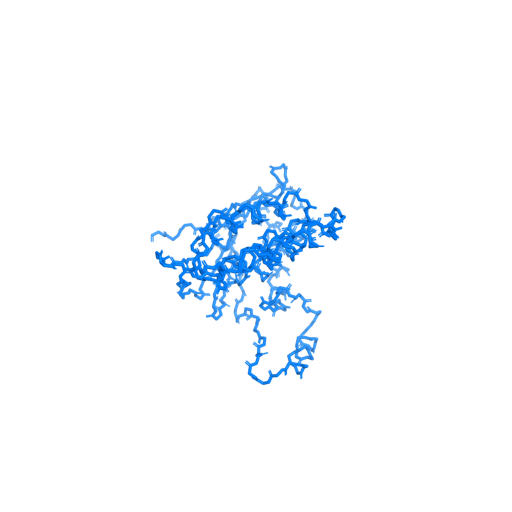6 -1.863 -0.369 1.00 95.88 200 ARG A CA 1
ATOM 1555 C C . ARG A 1 200 ? -1.613 -2.635 0.509 1.00 95.88 200 ARG A C 1
ATOM 1557 O O . ARG A 1 200 ? -2.704 -2.138 0.802 1.00 95.88 200 ARG A O 1
ATOM 1564 N N . THR A 1 201 ? -1.247 -3.851 0.902 1.00 96.88 201 THR A N 1
ATOM 1565 C CA . THR A 1 201 ? -2.101 -4.713 1.719 1.00 96.88 201 THR A CA 1
ATOM 1566 C C . THR A 1 201 ? -2.278 -4.154 3.129 1.00 96.88 201 THR A C 1
ATOM 1568 O O . THR A 1 201 ? -3.408 -4.119 3.611 1.00 96.88 201 THR A O 1
ATOM 1571 N N . LEU A 1 202 ? -1.230 -3.607 3.748 1.00 96.44 202 LEU A N 1
ATOM 1572 C CA . LEU A 1 202 ? -1.328 -2.952 5.055 1.00 96.44 202 LEU A CA 1
ATOM 1573 C C . LEU A 1 202 ? -2.301 -1.757 5.014 1.00 96.44 202 LEU A C 1
ATOM 1575 O O . LEU A 1 202 ? -3.198 -1.654 5.852 1.00 96.44 202 LEU A O 1
ATOM 1579 N N . ILE A 1 203 ? -2.205 -0.893 3.994 1.00 97.19 203 ILE A N 1
ATOM 1580 C CA . ILE A 1 203 ? -3.150 0.222 3.797 1.00 97.19 203 ILE A CA 1
ATOM 1581 C C . ILE A 1 203 ? -4.578 -0.299 3.597 1.00 97.19 203 ILE A C 1
ATOM 1583 O O . ILE A 1 203 ? -5.517 0.228 4.199 1.00 97.19 203 ILE A O 1
ATOM 1587 N N . ARG A 1 204 ? -4.758 -1.342 2.774 1.00 97.25 204 ARG A N 1
ATOM 1588 C CA . ARG A 1 204 ? -6.068 -1.973 2.548 1.00 97.25 204 ARG A CA 1
ATOM 1589 C C . ARG A 1 204 ? -6.685 -2.456 3.860 1.00 97.25 204 ARG A C 1
ATOM 1591 O O . ARG A 1 204 ? -7.847 -2.141 4.109 1.00 97.25 204 ARG A O 1
ATOM 1598 N N . ILE A 1 205 ? -5.919 -3.171 4.684 1.00 98.12 205 ILE A N 1
ATOM 1599 C CA . ILE A 1 205 ? -6.368 -3.688 5.983 1.00 98.12 205 ILE A CA 1
ATOM 1600 C C . ILE A 1 205 ? -6.845 -2.533 6.868 1.00 98.12 205 ILE A C 1
ATOM 1602 O O . ILE A 1 205 ? -7.972 -2.575 7.357 1.00 98.12 205 ILE A O 1
ATOM 1606 N N . ILE A 1 206 ? -6.062 -1.453 7.004 1.00 98.12 206 ILE A N 1
ATOM 1607 C CA . ILE A 1 206 ? -6.472 -0.289 7.811 1.00 98.12 206 ILE A CA 1
ATOM 1608 C C . ILE A 1 206 ? -7.803 0.285 7.301 1.00 98.12 206 ILE A C 1
ATOM 1610 O O . ILE A 1 206 ? -8.707 0.551 8.091 1.00 98.12 206 ILE A O 1
ATOM 1614 N N . ILE A 1 207 ? -7.959 0.467 5.985 1.00 97.88 207 ILE A N 1
ATOM 1615 C CA . ILE A 1 207 ? -9.192 1.011 5.392 1.00 97.88 207 ILE A CA 1
ATOM 1616 C C . ILE A 1 207 ? -10.396 0.090 5.647 1.00 97.88 207 ILE A C 1
ATOM 1618 O O . ILE A 1 207 ? -11.484 0.576 5.969 1.00 97.88 207 ILE A O 1
ATOM 1622 N N . GLU A 1 208 ? -10.227 -1.222 5.481 1.00 97.56 208 GLU A N 1
ATOM 1623 C CA . GLU A 1 208 ? -11.268 -2.223 5.735 1.00 97.56 208 GLU A CA 1
ATOM 1624 C C . GLU A 1 208 ? -11.715 -2.201 7.199 1.00 97.56 208 GLU A C 1
ATOM 1626 O O . GLU A 1 208 ? -12.916 -2.106 7.466 1.00 97.56 208 GLU A O 1
ATOM 1631 N N . GLU A 1 209 ? -10.766 -2.200 8.136 1.00 98.38 209 GLU A N 1
ATOM 1632 C CA . GLU A 1 209 ? -11.065 -2.204 9.568 1.00 98.38 209 GLU A CA 1
ATOM 1633 C C . GLU A 1 209 ? -11.675 -0.883 10.043 1.00 98.38 209 GLU A C 1
ATOM 1635 O O . GLU A 1 209 ? -12.589 -0.875 10.873 1.00 98.38 209 GLU A O 1
ATOM 1640 N N . LEU A 1 210 ? -11.257 0.253 9.474 1.00 98.44 210 LEU A N 1
ATOM 1641 C CA . LEU A 1 210 ? -11.899 1.542 9.736 1.00 98.44 210 LEU A CA 1
ATOM 1642 C C . LEU A 1 210 ? -13.371 1.517 9.323 1.00 98.44 210 LEU A C 1
ATOM 1644 O O . LEU A 1 210 ? -14.240 1.888 10.116 1.00 98.44 210 LEU A O 1
ATOM 1648 N N . ARG A 1 211 ? -13.670 1.016 8.120 1.00 97.00 211 ARG A N 1
ATOM 1649 C CA . ARG A 1 211 ? -15.051 0.875 7.636 1.00 97.00 211 ARG A CA 1
ATOM 1650 C C . ARG A 1 211 ? -15.852 -0.099 8.500 1.00 97.00 211 ARG A C 1
ATOM 1652 O O . ARG A 1 211 ? -16.988 0.208 8.858 1.00 97.00 211 ARG A O 1
ATOM 1659 N N . ALA A 1 212 ? -15.269 -1.234 8.889 1.00 97.81 212 ALA A N 1
ATOM 1660 C CA . ALA A 1 212 ? -15.910 -2.209 9.773 1.00 97.81 212 ALA A CA 1
ATOM 1661 C C . ALA A 1 212 ? -16.222 -1.626 11.164 1.00 97.81 212 ALA A C 1
ATOM 1663 O O . ALA A 1 212 ? -17.265 -1.924 11.752 1.00 97.81 212 ALA A O 1
ATOM 1664 N N . ALA A 1 213 ? -15.366 -0.733 11.667 1.00 97.88 213 ALA A N 1
ATOM 1665 C CA . ALA A 1 213 ? -15.573 -0.012 12.919 1.00 97.88 213 ALA A CA 1
ATOM 1666 C C . ALA A 1 213 ? -16.559 1.171 12.813 1.00 97.88 213 ALA A C 1
ATOM 1668 O O . ALA A 1 213 ? -16.862 1.787 13.842 1.00 97.88 213 ALA A O 1
ATOM 1669 N N . GLY A 1 214 ? -17.073 1.473 11.614 1.00 97.50 214 GLY A N 1
ATOM 1670 C CA . GLY A 1 214 ? -17.993 2.582 11.343 1.00 97.50 214 GLY A CA 1
ATOM 1671 C C . GLY A 1 214 ? -17.311 3.942 11.152 1.00 97.50 214 GLY A C 1
ATOM 1672 O O . GLY A 1 214 ? -17.954 4.977 11.318 1.00 97.50 214 GLY A O 1
ATOM 1673 N N . VAL A 1 215 ? -16.011 3.960 10.844 1.00 97.75 215 VAL A N 1
ATOM 1674 C CA . VAL A 1 215 ? -15.246 5.178 10.556 1.00 97.75 215 VAL A CA 1
ATOM 1675 C C . VAL A 1 215 ? -15.303 5.474 9.059 1.00 97.75 215 VAL A C 1
ATOM 1677 O O . VAL A 1 215 ? -14.451 5.053 8.282 1.00 97.75 215 VAL A O 1
ATOM 1680 N N . ASP A 1 216 ? -16.311 6.245 8.658 1.00 93.56 216 ASP A N 1
ATOM 1681 C CA . ASP A 1 216 ? -16.517 6.609 7.248 1.00 93.56 216 ASP A CA 1
ATOM 1682 C C . ASP A 1 216 ? -15.618 7.766 6.781 1.00 93.56 216 ASP A C 1
ATOM 1684 O O . ASP A 1 216 ? -15.499 8.014 5.582 1.00 93.56 216 ASP A O 1
ATOM 1688 N N . ARG A 1 217 ? -14.997 8.498 7.718 1.00 97.25 217 ARG A N 1
ATOM 1689 C CA . ARG A 1 217 ? -14.088 9.619 7.438 1.00 97.25 217 ARG A CA 1
ATOM 1690 C C . ARG A 1 217 ? -12.825 9.532 8.273 1.00 97.25 217 ARG A C 1
ATOM 1692 O O . ARG A 1 217 ? -12.880 9.636 9.501 1.00 97.25 217 ARG A O 1
A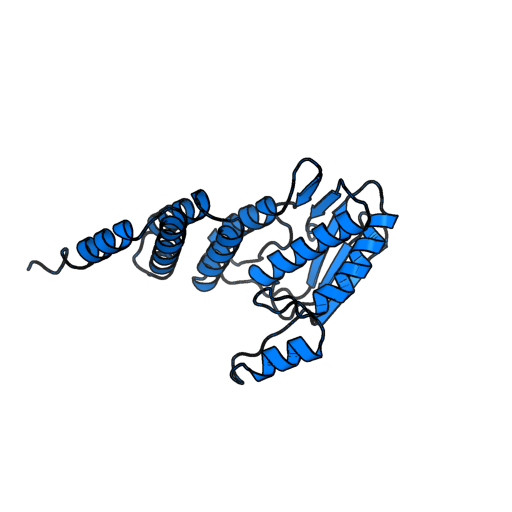TOM 1699 N N . ALA A 1 218 ? -11.695 9.393 7.595 1.00 98.06 218 ALA A N 1
ATOM 1700 C CA . ALA A 1 218 ? -10.383 9.404 8.218 1.00 98.06 218 ALA A CA 1
ATOM 1701 C C . ALA A 1 218 ? -9.298 9.854 7.233 1.00 98.06 218 ALA A C 1
ATOM 1703 O O . ALA A 1 218 ? -9.528 9.930 6.027 1.00 98.06 218 ALA A O 1
ATOM 1704 N N . THR A 1 219 ? -8.107 10.143 7.742 1.00 98.12 219 THR A N 1
ATOM 1705 C CA . THR A 1 219 ? -6.909 10.358 6.926 1.00 98.12 219 THR A CA 1
ATOM 1706 C C . THR A 1 219 ? -5.767 9.531 7.487 1.00 98.12 219 THR A C 1
ATOM 1708 O O . THR A 1 219 ? -5.390 9.728 8.642 1.00 98.12 219 THR A O 1
ATOM 1711 N N . LEU A 1 220 ? -5.240 8.621 6.672 1.00 98.00 220 LEU A N 1
ATOM 1712 C CA . LEU A 1 220 ? -4.010 7.880 6.946 1.00 98.00 220 LEU A CA 1
ATOM 1713 C C . LEU A 1 220 ? -2.827 8.735 6.499 1.00 98.00 220 LEU A C 1
ATOM 1715 O O . LEU A 1 220 ? -2.894 9.332 5.426 1.00 98.00 220 LEU A O 1
ATOM 1719 N N . TYR A 1 221 ? -1.777 8.810 7.310 1.00 96.44 221 TYR A N 1
ATOM 1720 C CA . TYR A 1 221 ? -0.538 9.494 6.949 1.00 96.44 221 TYR A CA 1
ATOM 1721 C C . TYR A 1 221 ? 0.642 8.960 7.762 1.00 96.44 221 TYR A C 1
ATOM 1723 O O . TYR A 1 221 ? 0.485 8.617 8.934 1.00 96.44 221 TYR A O 1
ATOM 1731 N N . THR A 1 222 ? 1.837 8.937 7.177 1.00 92.81 222 THR A N 1
ATOM 1732 C CA . THR A 1 222 ? 3.069 8.668 7.931 1.00 92.81 222 THR A CA 1
ATOM 1733 C C . THR A 1 222 ? 3.537 9.963 8.610 1.00 92.81 222 THR A C 1
ATOM 1735 O O . THR A 1 222 ? 3.616 11.006 7.952 1.00 92.81 222 THR A O 1
ATOM 1738 N N . PRO A 1 223 ? 3.788 9.967 9.933 1.00 88.44 223 PRO A N 1
ATOM 1739 C CA . PRO A 1 223 ? 4.264 11.159 10.626 1.00 88.44 223 PRO A CA 1
ATOM 1740 C C . PRO A 1 223 ? 5.658 11.556 10.128 1.00 88.44 223 PRO A C 1
ATOM 1742 O O . PRO A 1 223 ? 6.521 10.711 9.919 1.00 88.44 223 PRO A O 1
ATOM 1745 N N . SER A 1 224 ? 5.901 12.859 9.964 1.00 77.00 224 SER A N 1
ATOM 1746 C CA . SER A 1 224 ? 7.244 13.347 9.645 1.00 77.00 224 SER A CA 1
ATOM 1747 C C . SER A 1 224 ? 8.187 13.080 10.819 1.00 77.00 224 SER A C 1
ATOM 1749 O O . SER A 1 224 ? 7.907 13.498 11.947 1.00 77.00 224 SER A O 1
ATOM 1751 N N . THR A 1 225 ? 9.321 12.437 10.556 1.00 63.59 225 THR A N 1
ATOM 1752 C CA . THR A 1 225 ? 10.429 12.361 11.513 1.00 63.59 225 THR A CA 1
ATOM 1753 C C . THR A 1 225 ? 10.964 13.775 11.757 1.00 63.59 225 THR A C 1
ATOM 1755 O O . THR A 1 225 ? 11.263 14.499 10.805 1.00 63.59 225 THR A O 1
ATOM 1758 N N . SER A 1 226 ? 10.990 14.198 13.024 1.00 43.09 226 SER A N 1
ATOM 1759 C CA . SER A 1 226 ? 11.466 15.527 13.452 1.00 43.09 226 SER A CA 1
ATOM 1760 C C . SER A 1 226 ? 12.985 15.636 13.472 1.00 43.09 226 SER A C 1
ATOM 1762 O O . SER A 1 226 ? 13.637 14.599 13.713 1.00 43.09 226 SER A O 1
#

Sequence (226 aa):
MNKSIGAGTAETEQWARRATQDGDAEAAFLLGRHHVNQPWTTHDEAVAWFERAAQGSDPEMLWRITEAYLEAEDPAAREWLRRAASSMGDPQGVAVDPDTFHLQLDDDGTSIEGQEWSVKVRSDDRRAVLRALGTAEDRMFLVDENGQEHADEDAFFAAQEARPEDDALFTPDDVGVNADDGDPELYLDCQDAPMPMMARTLIRIIIEELRAAGVDRATLYTPSTS